Protein AF-A0A239R0V5-F1 (afdb_monomer_lite)

pLDDT: mean 92.44, std 6.97, range [56.91, 97.56]

Structure (mmCIF, N/CA/C/O backbone):
data_AF-A0A239R0V5-F1
#
_entry.id   AF-A0A239R0V5-F1
#
loop_
_atom_site.group_PDB
_atom_site.id
_atom_site.type_symbol
_atom_site.label_atom_id
_atom_site.label_alt_id
_atom_site.label_comp_id
_atom_site.label_asym_id
_atom_site.label_entity_id
_atom_site.label_seq_id
_atom_site.pdbx_PDB_ins_code
_atom_site.Cartn_x
_atom_site.Cartn_y
_atom_site.Cartn_z
_atom_site.occupancy
_atom_site.B_iso_or_equiv
_atom_site.auth_seq_id
_atom_site.auth_comp_id
_atom_site.auth_asym_id
_atom_site.auth_atom_id
_atom_site.pdbx_PDB_model_num
ATOM 1 N N . MET A 1 1 ? -22.089 -25.808 16.335 1.00 76.81 1 MET A N 1
ATOM 2 C CA . MET A 1 1 ? -22.320 -24.672 15.431 1.00 76.81 1 MET A CA 1
ATOM 3 C C . MET A 1 1 ? -21.430 -24.858 14.217 1.00 76.81 1 MET A C 1
ATOM 5 O O . MET A 1 1 ? -20.226 -25.007 14.396 1.00 76.81 1 MET A O 1
ATOM 9 N N . THR A 1 2 ? -22.008 -24.952 13.024 1.00 94.88 2 THR A N 1
ATOM 10 C CA . THR A 1 2 ? -21.262 -25.037 11.756 1.00 94.88 2 THR A CA 1
ATOM 11 C C . THR A 1 2 ? -20.674 -23.671 11.373 1.00 94.88 2 THR A C 1
ATOM 13 O O . THR A 1 2 ? -21.048 -22.648 11.952 1.00 94.88 2 THR A O 1
ATOM 16 N N . ILE A 1 3 ? -19.746 -23.627 10.407 1.00 90.69 3 ILE A N 1
ATOM 17 C CA . ILE A 1 3 ? -19.186 -22.353 9.907 1.00 90.69 3 ILE A CA 1
ATOM 18 C C . ILE A 1 3 ? -20.304 -21.469 9.339 1.00 90.69 3 ILE A C 1
ATOM 20 O O . ILE A 1 3 ? -20.353 -20.278 9.635 1.00 90.69 3 ILE A O 1
ATOM 24 N N . ASP A 1 4 ? -21.247 -22.053 8.602 1.00 93.31 4 ASP A N 1
ATOM 25 C CA . ASP A 1 4 ? -22.366 -21.314 8.013 1.00 93.31 4 ASP A CA 1
ATOM 26 C C . ASP A 1 4 ? -23.294 -20.715 9.076 1.00 93.31 4 ASP A C 1
ATOM 28 O O . ASP A 1 4 ? -23.760 -19.582 8.942 1.00 93.31 4 ASP A O 1
ATOM 32 N N . GLU A 1 5 ? -23.548 -21.455 10.159 1.00 94.00 5 GLU A N 1
ATOM 33 C CA . GLU A 1 5 ? -24.311 -20.955 11.306 1.00 94.00 5 GLU A CA 1
ATOM 34 C C . GLU A 1 5 ? -23.582 -19.805 12.008 1.00 94.00 5 GLU A C 1
ATOM 36 O O . GLU A 1 5 ? -24.208 -18.796 12.337 1.00 94.00 5 GLU A O 1
ATOM 41 N N . LEU A 1 6 ? -22.260 -19.918 12.180 1.00 92.31 6 LEU A N 1
ATOM 42 C CA . LEU A 1 6 ? -21.436 -18.864 12.770 1.00 92.31 6 LEU A CA 1
ATOM 43 C C . LEU A 1 6 ? -21.453 -17.590 11.916 1.00 92.31 6 LEU A C 1
ATOM 45 O O . LEU A 1 6 ? -21.640 -16.499 12.451 1.00 92.31 6 LEU A O 1
ATOM 49 N N . VAL A 1 7 ? -21.293 -17.710 10.595 1.00 92.44 7 VAL A N 1
ATOM 50 C CA . VAL A 1 7 ? -21.305 -16.560 9.677 1.00 92.44 7 VAL A CA 1
ATOM 51 C C . VAL A 1 7 ? -22.660 -15.856 9.703 1.00 92.44 7 VAL A C 1
ATOM 53 O O . VAL A 1 7 ? -22.708 -14.632 9.821 1.00 92.44 7 VAL A O 1
ATOM 56 N N . LYS A 1 8 ? -23.768 -16.609 9.662 1.00 93.44 8 LYS A N 1
ATOM 57 C CA . LYS A 1 8 ? -25.122 -16.037 9.771 1.00 93.44 8 LYS A CA 1
ATOM 58 C C . LYS A 1 8 ? -25.341 -15.338 11.110 1.00 93.44 8 LYS A C 1
ATOM 60 O O . LYS A 1 8 ? -25.925 -14.258 11.137 1.00 93.44 8 LYS A O 1
ATOM 65 N N . TYR A 1 9 ? -24.850 -15.923 12.202 1.00 94.25 9 TYR A N 1
ATOM 66 C CA . TYR A 1 9 ? -24.930 -15.321 13.530 1.00 94.25 9 TYR A CA 1
ATOM 67 C C . TYR A 1 9 ? -24.145 -14.004 13.620 1.00 94.25 9 TYR A C 1
ATOM 69 O O . TYR A 1 9 ? -24.677 -13.007 14.107 1.00 94.25 9 TYR A O 1
ATOM 77 N N . ILE A 1 10 ? -22.912 -13.972 13.098 1.00 92.88 10 ILE A N 1
ATOM 78 C CA . ILE A 1 10 ? -22.095 -12.752 13.037 1.00 92.88 10 ILE A CA 1
ATOM 79 C C . ILE A 1 10 ? -22.797 -11.688 12.196 1.00 92.88 10 ILE A C 1
ATOM 81 O O . ILE A 1 10 ? -22.956 -10.563 12.657 1.00 92.88 10 ILE A O 1
ATOM 85 N N . TYR A 1 11 ? -23.247 -12.036 10.989 1.00 91.56 11 TYR A N 1
ATOM 86 C CA . TYR A 1 11 ? -23.874 -11.083 10.073 1.00 91.56 11 TYR A CA 1
ATOM 87 C C . TYR A 1 11 ? -25.210 -10.536 10.601 1.00 91.56 11 TYR A C 1
ATOM 89 O O . TYR A 1 11 ? -25.532 -9.370 10.377 1.00 91.56 11 TYR A O 1
ATOM 97 N N . GLY A 1 12 ? -25.974 -11.360 11.327 1.00 92.06 12 GLY A N 1
ATOM 98 C CA . GLY A 1 12 ? -27.239 -10.965 11.947 1.00 92.06 12 GLY A CA 1
ATOM 99 C C . GLY A 1 12 ? -27.086 -10.029 13.150 1.00 92.06 12 GLY A C 1
ATOM 100 O O . GLY A 1 12 ? -28.043 -9.348 13.511 1.00 92.06 12 GLY A O 1
ATOM 101 N N . ASN A 1 13 ? -25.902 -9.960 13.765 1.00 95.19 13 ASN A N 1
ATOM 102 C CA . ASN A 1 13 ? -25.624 -9.067 14.886 1.00 95.19 13 ASN A CA 1
ATOM 103 C C . ASN A 1 13 ? -24.715 -7.913 14.443 1.00 95.19 13 ASN A C 1
ATOM 105 O O . ASN A 1 13 ? -23.507 -8.073 14.292 1.00 95.19 13 ASN A O 1
ATOM 109 N N . THR A 1 14 ? -25.297 -6.721 14.304 1.00 94.75 14 THR A N 1
ATOM 110 C CA . THR A 1 14 ? -24.621 -5.504 13.825 1.00 94.75 14 THR A CA 1
ATOM 111 C C . THR A 1 14 ? -23.318 -5.192 14.568 1.00 94.75 14 THR A C 1
ATOM 113 O O . THR A 1 14 ? -22.305 -4.885 13.939 1.00 94.75 14 THR A O 1
ATOM 116 N N . PHE A 1 15 ? -23.315 -5.299 15.900 1.00 95.75 15 PHE A N 1
ATOM 117 C CA . PHE A 1 15 ? -22.129 -5.015 16.711 1.00 95.75 15 PHE A CA 1
ATOM 118 C C . PHE A 1 15 ? -21.049 -6.078 16.523 1.00 95.75 15 PHE A C 1
ATOM 120 O O . PHE A 1 15 ? -19.874 -5.745 16.372 1.00 95.75 15 PHE A O 1
ATOM 127 N N . LEU A 1 16 ? -21.446 -7.353 16.510 1.00 95.38 16 LEU A N 1
ATOM 128 C CA . LEU A 1 16 ? -20.516 -8.462 16.324 1.00 95.38 16 LEU A CA 1
ATOM 129 C C . LEU A 1 16 ? -19.887 -8.430 14.928 1.00 95.38 16 LEU A C 1
ATOM 131 O O . LEU A 1 16 ? -18.676 -8.592 14.807 1.00 95.38 16 LEU A O 1
ATOM 135 N N . PHE A 1 17 ? -20.681 -8.152 13.893 1.00 95.88 17 PHE A N 1
ATOM 136 C CA . PHE A 1 17 ? -20.189 -7.950 12.535 1.00 95.88 17 PHE A CA 1
ATOM 137 C C . PHE A 1 17 ? -19.129 -6.844 12.482 1.00 95.88 17 PHE A C 1
ATOM 139 O O . PHE A 1 17 ? -18.016 -7.083 12.015 1.00 95.88 17 PHE A O 1
ATOM 146 N N . ALA A 1 18 ? -19.438 -5.657 13.016 1.00 96.38 18 ALA A N 1
ATOM 147 C CA . ALA A 1 18 ? -18.504 -4.534 13.024 1.00 96.38 18 ALA A CA 1
ATOM 148 C C . ALA A 1 18 ? -17.208 -4.863 13.787 1.00 96.38 18 ALA A C 1
ATOM 150 O O . ALA A 1 18 ? -16.125 -4.510 13.325 1.00 96.38 18 ALA A O 1
ATOM 151 N N . ALA A 1 19 ? -17.300 -5.576 14.915 1.00 96.62 19 ALA A N 1
ATOM 152 C CA . ALA A 1 19 ? -16.138 -6.005 15.695 1.00 96.62 19 ALA A CA 1
ATOM 153 C C . ALA A 1 19 ? -15.254 -6.998 14.929 1.00 96.62 19 ALA A C 1
ATOM 155 O O . ALA A 1 19 ? -14.034 -6.841 14.901 1.00 96.62 19 ALA A O 1
ATOM 156 N N . VAL A 1 20 ? -15.859 -7.993 14.274 1.00 96.00 20 VAL A N 1
ATOM 157 C CA . VAL A 1 20 ? -15.131 -8.988 13.474 1.00 96.00 20 VAL A CA 1
ATOM 158 C C . VAL A 1 20 ? -14.440 -8.325 12.283 1.00 96.00 20 VAL A C 1
ATOM 160 O O . VAL A 1 20 ? -13.259 -8.579 12.052 1.00 96.00 20 VAL A O 1
ATOM 163 N N . VAL A 1 21 ? -15.130 -7.438 11.559 1.00 95.56 21 VAL A N 1
ATOM 164 C CA . VAL A 1 21 ? -14.530 -6.709 10.430 1.00 95.56 21 VAL A CA 1
ATOM 165 C C . VAL A 1 21 ? -13.385 -5.816 10.906 1.00 95.56 21 VAL A C 1
ATOM 167 O O . VAL A 1 21 ? -12.301 -5.873 10.332 1.00 95.56 21 VAL A O 1
ATOM 170 N N . ALA A 1 22 ? -13.587 -5.046 11.977 1.00 96.38 22 ALA A N 1
ATOM 171 C CA . ALA A 1 22 ? -12.550 -4.193 12.551 1.00 96.38 22 ALA A CA 1
ATOM 172 C C . ALA A 1 22 ? -11.304 -4.976 12.966 1.00 96.38 22 ALA A C 1
ATOM 174 O O . ALA A 1 22 ? -10.191 -4.522 12.715 1.00 96.38 22 ALA A O 1
ATOM 175 N N . LEU A 1 23 ? -11.488 -6.158 13.558 1.00 96.00 23 LEU A N 1
ATOM 176 C CA . LEU A 1 23 ? -10.388 -7.016 13.975 1.00 96.00 23 LEU A CA 1
ATOM 177 C C . LEU A 1 23 ? -9.637 -7.608 12.777 1.00 96.00 23 LEU A C 1
ATOM 179 O O . LEU A 1 23 ? -8.412 -7.620 12.778 1.00 96.00 23 LEU A O 1
ATOM 183 N N . LEU A 1 24 ? -10.349 -8.122 11.773 1.00 96.00 24 LEU A N 1
ATOM 184 C CA . LEU A 1 24 ? -9.736 -8.905 10.698 1.00 96.00 24 LEU A CA 1
ATOM 185 C C . LEU A 1 24 ? -9.188 -8.048 9.556 1.00 96.00 24 LEU A C 1
ATOM 187 O O . LEU A 1 24 ? -8.137 -8.378 9.007 1.00 96.00 24 LEU A O 1
ATOM 191 N N . LEU A 1 25 ? -9.868 -6.955 9.196 1.00 94.62 25 LEU A N 1
ATOM 192 C CA . LEU A 1 25 ? -9.554 -6.168 8.000 1.00 94.62 25 LEU A CA 1
ATOM 193 C C . LEU A 1 25 ? -8.086 -5.696 7.939 1.00 94.62 25 LEU A C 1
ATOM 195 O O . LEU A 1 25 ? -7.479 -5.854 6.878 1.00 94.62 25 LEU A O 1
ATOM 199 N N . PRO A 1 26 ? -7.458 -5.196 9.025 1.00 94.56 26 PRO A N 1
ATOM 200 C CA . PRO A 1 26 ? -6.050 -4.799 8.975 1.00 94.56 26 PRO A CA 1
ATOM 201 C C . PRO A 1 26 ? -5.099 -5.961 8.648 1.00 94.56 26 PRO A C 1
ATOM 203 O O . PRO A 1 26 ? -4.134 -5.803 7.903 1.00 94.56 26 PRO A O 1
ATOM 206 N N . PHE A 1 27 ? -5.386 -7.163 9.155 1.00 94.69 27 PHE A N 1
ATOM 207 C CA . PHE A 1 27 ? -4.560 -8.343 8.887 1.00 94.69 27 PHE A CA 1
ATOM 208 C C . PHE A 1 27 ? -4.794 -8.918 7.493 1.00 94.69 27 PHE A C 1
ATOM 210 O O . PHE A 1 27 ? -3.875 -9.496 6.918 1.00 94.69 27 PHE A O 1
ATOM 217 N N . VAL A 1 28 ? -5.984 -8.715 6.918 1.00 94.50 28 VAL A N 1
ATOM 218 C CA . VAL A 1 28 ? -6.246 -9.059 5.515 1.00 94.50 28 VAL A CA 1
ATOM 219 C C . VAL A 1 28 ? -5.310 -8.282 4.587 1.00 94.50 28 VAL A C 1
ATOM 221 O O . VAL A 1 28 ? -4.791 -8.873 3.648 1.00 94.50 28 VAL A O 1
ATOM 224 N N . VAL A 1 29 ? -5.010 -7.006 4.866 1.00 93.62 29 VAL A N 1
ATOM 225 C CA . VAL A 1 29 ? -4.055 -6.217 4.058 1.00 93.62 29 VAL A CA 1
ATOM 226 C C . VAL A 1 29 ? -2.659 -6.849 4.069 1.00 93.62 29 VAL A C 1
ATOM 228 O O . VAL A 1 29 ? -2.044 -7.004 3.013 1.00 93.62 29 VAL A O 1
ATOM 231 N N . ILE A 1 30 ? -2.180 -7.275 5.243 1.00 94.12 30 ILE A N 1
ATOM 232 C CA . ILE A 1 30 ? -0.890 -7.970 5.382 1.00 94.12 30 ILE A CA 1
ATOM 233 C C . ILE A 1 30 ? -0.922 -9.310 4.638 1.00 94.12 30 ILE A C 1
ATOM 235 O O . ILE A 1 30 ? -0.004 -9.614 3.881 1.00 94.12 30 ILE A O 1
ATOM 239 N N . LEU A 1 31 ? -1.989 -10.097 4.815 1.00 94.81 31 LEU A N 1
ATOM 240 C CA . LEU A 1 31 ? -2.145 -11.398 4.165 1.00 94.81 31 LEU A CA 1
ATOM 241 C C . LEU A 1 31 ? -2.145 -11.274 2.637 1.00 94.81 31 LEU A C 1
ATOM 243 O O . LEU A 1 31 ? -1.456 -12.034 1.963 1.00 94.81 31 LEU A O 1
ATOM 247 N N . VAL A 1 32 ? -2.877 -10.301 2.093 1.00 94.25 32 VAL A N 1
ATOM 248 C CA . VAL A 1 32 ? -2.906 -10.017 0.653 1.00 94.25 32 VAL A CA 1
ATOM 249 C C . VAL A 1 32 ? -1.510 -9.636 0.157 1.00 94.25 32 VAL A C 1
ATOM 251 O O . VAL A 1 32 ? -1.061 -10.187 -0.846 1.00 94.25 32 VAL A O 1
ATOM 254 N N . GLY A 1 33 ? -0.785 -8.782 0.888 1.00 93.31 33 GLY A N 1
ATOM 255 C CA . GLY A 1 33 ? 0.605 -8.438 0.567 1.00 93.31 33 GLY A CA 1
ATOM 256 C C . GLY A 1 33 ? 1.539 -9.648 0.548 1.00 93.31 33 GLY A C 1
ATOM 257 O O . GLY A 1 33 ? 2.330 -9.796 -0.380 1.00 93.31 33 GLY A O 1
ATOM 258 N N . LEU A 1 34 ? 1.404 -10.562 1.514 1.00 93.81 34 LEU A N 1
ATOM 259 C CA . LEU A 1 34 ? 2.174 -11.810 1.539 1.00 93.81 34 LEU A CA 1
ATOM 260 C C . LEU A 1 34 ? 1.856 -12.704 0.337 1.00 93.81 34 LEU A C 1
ATOM 262 O O . LEU A 1 34 ? 2.775 -13.223 -0.292 1.00 93.81 34 LEU A O 1
ATOM 266 N N . ILE A 1 35 ? 0.575 -12.865 -0.009 1.00 95.31 35 ILE A N 1
ATOM 267 C CA . ILE A 1 35 ? 0.154 -13.657 -1.174 1.00 95.31 35 ILE A CA 1
ATOM 268 C C . ILE A 1 35 ? 0.759 -13.081 -2.460 1.00 95.31 35 ILE A C 1
ATOM 270 O O . ILE A 1 35 ? 1.294 -13.840 -3.266 1.00 95.31 35 ILE A O 1
ATOM 274 N N . ILE A 1 36 ? 0.715 -11.757 -2.639 1.00 94.12 36 ILE A N 1
ATOM 275 C CA . ILE A 1 36 ? 1.318 -11.083 -3.799 1.00 94.12 36 ILE A CA 1
ATOM 276 C C . ILE A 1 36 ? 2.829 -11.318 -3.839 1.00 94.12 36 ILE A C 1
ATOM 278 O O . ILE A 1 36 ? 3.350 -11.659 -4.898 1.00 94.12 36 ILE A O 1
ATOM 282 N N . ASN A 1 37 ? 3.522 -11.210 -2.701 1.00 92.75 37 ASN A N 1
ATOM 283 C CA . ASN A 1 37 ? 4.964 -11.444 -2.639 1.00 92.75 37 ASN A CA 1
ATOM 284 C C . ASN A 1 37 ? 5.321 -12.883 -3.058 1.00 92.75 37 ASN A C 1
ATOM 286 O O . ASN A 1 37 ? 6.157 -13.101 -3.934 1.00 92.75 37 ASN A O 1
ATOM 290 N N . TYR A 1 38 ? 4.622 -13.882 -2.507 1.00 93.75 38 TYR A N 1
ATOM 291 C CA . TYR A 1 38 ? 4.828 -15.282 -2.889 1.00 93.75 38 TYR A CA 1
ATOM 292 C C . TYR A 1 38 ? 4.485 -15.557 -4.352 1.00 93.75 38 TYR A C 1
ATOM 294 O O . TYR A 1 38 ? 5.173 -16.344 -4.999 1.00 93.75 38 TYR A O 1
ATOM 302 N N . LEU A 1 39 ? 3.456 -14.901 -4.892 1.00 94.12 39 LEU A N 1
ATOM 303 C CA . LEU A 1 39 ? 3.131 -14.991 -6.310 1.00 94.12 39 LEU A CA 1
ATOM 304 C C . LEU A 1 39 ? 4.252 -14.391 -7.173 1.00 94.12 39 LEU A C 1
ATOM 306 O O . LEU A 1 39 ? 4.646 -15.003 -8.164 1.00 94.12 39 LEU A O 1
ATOM 310 N N . GLY A 1 40 ? 4.820 -13.252 -6.767 1.00 91.31 40 GLY A N 1
ATOM 311 C CA . GLY A 1 40 ? 5.999 -12.657 -7.398 1.00 91.31 40 GLY A CA 1
ATOM 312 C C . GLY A 1 40 ? 7.195 -13.612 -7.408 1.00 91.31 40 GLY A C 1
ATOM 313 O O . GLY A 1 40 ? 7.780 -13.850 -8.467 1.00 91.31 40 GLY A O 1
ATOM 314 N N . TYR A 1 41 ? 7.505 -14.241 -6.269 1.00 90.38 41 TYR A N 1
ATOM 315 C CA . TYR A 1 41 ? 8.564 -15.253 -6.187 1.00 90.38 41 TYR A CA 1
ATOM 316 C C . TYR A 1 41 ? 8.281 -16.483 -7.046 1.00 90.38 41 TYR A C 1
ATOM 318 O O . TYR A 1 41 ? 9.193 -16.986 -7.696 1.00 90.38 41 TYR A O 1
ATOM 326 N N . ALA A 1 42 ? 7.034 -16.955 -7.100 1.00 92.88 42 ALA A N 1
ATOM 327 C CA . ALA A 1 42 ? 6.658 -18.075 -7.954 1.00 92.88 42 ALA A CA 1
ATOM 328 C C . ALA A 1 42 ? 6.863 -17.740 -9.441 1.00 92.88 42 ALA A C 1
ATOM 330 O O . ALA A 1 42 ? 7.410 -18.555 -10.181 1.00 92.88 42 ALA A O 1
ATOM 331 N N . ILE A 1 43 ? 6.494 -16.530 -9.876 1.00 91.56 43 ILE A N 1
ATOM 332 C CA . ILE A 1 43 ? 6.714 -16.077 -11.257 1.00 91.56 43 ILE A CA 1
ATOM 333 C C . ILE A 1 43 ? 8.214 -15.961 -11.557 1.00 91.56 43 ILE A C 1
ATOM 335 O O . ILE A 1 43 ? 8.665 -16.445 -12.595 1.00 91.56 43 ILE A O 1
ATOM 339 N N . ALA A 1 44 ? 8.996 -15.372 -10.647 1.00 89.81 44 ALA A N 1
ATOM 340 C CA . ALA A 1 44 ? 10.445 -15.261 -10.798 1.00 89.81 44 ALA A CA 1
ATOM 341 C C . ALA A 1 44 ? 11.116 -16.644 -10.867 1.00 89.81 44 ALA A C 1
ATOM 343 O O . ALA A 1 44 ? 11.964 -16.879 -11.726 1.00 89.81 44 ALA A O 1
ATOM 344 N N . PHE A 1 45 ? 10.680 -17.585 -10.025 1.00 91.25 45 PHE A N 1
ATOM 345 C CA . PHE A 1 45 ? 11.146 -18.968 -10.046 1.00 91.25 45 PHE A CA 1
ATOM 346 C C . PHE A 1 45 ? 10.830 -19.651 -11.381 1.00 91.25 45 PHE A C 1
ATOM 348 O O . PHE A 1 45 ? 11.724 -20.230 -11.994 1.00 91.25 45 PHE A O 1
ATOM 355 N N . LEU A 1 46 ? 9.595 -19.534 -11.880 1.00 92.50 46 LEU A N 1
ATOM 356 C CA . LEU A 1 46 ? 9.207 -20.100 -13.176 1.00 92.50 46 LEU A CA 1
ATOM 357 C C . LEU A 1 46 ? 10.012 -19.495 -14.332 1.00 92.50 46 LEU A C 1
ATOM 359 O O . LEU A 1 46 ? 10.441 -20.228 -15.219 1.00 92.50 46 LEU A O 1
ATOM 363 N N . ALA A 1 47 ? 10.268 -18.184 -14.313 1.00 89.69 47 ALA A N 1
ATOM 364 C CA . ALA A 1 47 ? 11.136 -17.535 -15.296 1.00 89.69 47 ALA A CA 1
ATOM 365 C C . ALA A 1 47 ? 12.582 -18.053 -15.211 1.00 89.69 47 ALA A C 1
ATOM 367 O O . ALA A 1 47 ? 13.226 -18.265 -16.240 1.00 89.69 47 ALA A O 1
ATOM 368 N N . SER A 1 48 ? 13.064 -18.326 -13.995 1.00 90.38 48 SER A N 1
ATOM 369 C CA . SER A 1 48 ? 14.414 -18.839 -13.755 1.00 90.38 48 SER A CA 1
ATOM 370 C C . SER A 1 48 ? 14.642 -20.277 -14.247 1.00 90.38 48 SER A C 1
ATOM 372 O O . SER A 1 48 ? 15.779 -20.725 -14.355 1.00 90.38 48 SER A O 1
ATOM 374 N N . LEU A 1 49 ? 13.571 -21.003 -14.599 1.00 92.38 49 LEU A N 1
ATOM 375 C CA . LEU A 1 49 ? 13.677 -22.304 -15.270 1.00 92.38 49 LEU A CA 1
ATOM 376 C C . LEU A 1 49 ? 14.165 -22.180 -16.722 1.00 92.38 49 LEU A C 1
ATOM 378 O O . LEU A 1 49 ? 14.647 -23.158 -17.289 1.00 92.38 49 LEU A O 1
ATOM 382 N N . PHE A 1 50 ? 14.026 -20.996 -17.328 1.00 91.94 50 PHE A N 1
ATOM 383 C CA . PHE A 1 50 ? 14.372 -20.739 -18.730 1.00 91.94 50 PHE A CA 1
ATOM 384 C C . PHE A 1 50 ? 15.499 -19.715 -18.897 1.00 91.94 50 PHE A C 1
ATOM 386 O O . PHE A 1 50 ? 16.179 -19.709 -19.921 1.00 91.94 50 PHE A O 1
ATOM 393 N N . ILE A 1 51 ? 15.676 -18.832 -17.916 1.00 91.69 51 ILE A N 1
ATOM 394 C CA . ILE A 1 51 ? 16.651 -17.740 -17.911 1.00 91.69 51 ILE A CA 1
ATOM 395 C C . ILE A 1 51 ? 17.495 -17.879 -16.646 1.00 91.69 51 ILE A C 1
ATOM 397 O O . ILE A 1 51 ? 16.981 -18.269 -15.606 1.00 91.69 51 ILE A O 1
ATOM 401 N N . ASP A 1 52 ? 18.780 -17.535 -16.710 1.00 90.94 52 ASP A N 1
ATOM 402 C CA . ASP A 1 52 ? 19.636 -17.545 -15.525 1.00 90.94 52 ASP A CA 1
ATOM 403 C C . ASP A 1 52 ? 19.006 -16.744 -14.353 1.00 90.94 52 ASP A C 1
ATOM 405 O O . ASP A 1 52 ? 18.559 -15.606 -14.561 1.00 90.94 52 ASP A O 1
ATOM 409 N N . PRO A 1 53 ? 18.961 -17.296 -13.121 1.00 87.94 53 PRO A N 1
ATOM 410 C CA . PRO A 1 53 ? 18.330 -16.642 -11.974 1.00 87.94 53 PRO A CA 1
ATOM 411 C C . PRO A 1 53 ? 18.867 -15.235 -11.679 1.00 87.94 53 PRO A C 1
ATOM 413 O O . PRO A 1 53 ? 18.099 -14.352 -11.291 1.00 87.94 53 PRO A O 1
ATOM 416 N N . MET A 1 54 ? 20.166 -14.990 -11.888 1.00 87.50 54 MET A N 1
ATOM 417 C CA . MET A 1 54 ? 20.771 -13.675 -11.669 1.00 87.50 54 MET A CA 1
ATOM 418 C C . MET A 1 54 ? 20.243 -12.656 -12.682 1.00 87.50 54 MET A C 1
ATOM 420 O O . MET A 1 54 ? 19.982 -11.506 -12.325 1.00 87.50 54 MET A O 1
ATOM 424 N N . ILE A 1 55 ? 20.028 -13.074 -13.932 1.00 87.56 55 ILE A N 1
ATOM 425 C CA . ILE A 1 55 ? 19.430 -12.228 -14.971 1.00 87.56 55 ILE A CA 1
ATOM 426 C C . ILE A 1 55 ? 17.976 -11.902 -14.623 1.00 87.56 55 ILE A C 1
ATOM 428 O O . ILE A 1 55 ? 17.594 -10.737 -14.710 1.00 87.56 55 ILE A O 1
ATOM 432 N N . VAL A 1 56 ? 17.182 -12.882 -14.178 1.00 86.31 56 VAL A N 1
ATOM 433 C CA . VAL A 1 56 ? 15.783 -12.654 -13.764 1.00 86.31 56 VAL A CA 1
ATOM 434 C C . VAL A 1 56 ? 15.708 -11.638 -12.622 1.00 86.31 56 VAL A C 1
ATOM 436 O O . VAL A 1 56 ? 14.945 -10.675 -12.704 1.00 86.31 56 VAL A O 1
ATOM 439 N N . MET A 1 57 ? 16.545 -11.793 -11.593 1.00 83.31 57 MET A N 1
ATOM 440 C CA . MET A 1 57 ? 16.588 -10.849 -10.472 1.00 83.31 57 MET A CA 1
ATOM 441 C C . MET A 1 57 ? 17.058 -9.456 -10.903 1.00 83.31 57 MET A C 1
ATOM 443 O O . MET A 1 57 ? 16.483 -8.452 -10.485 1.00 83.31 57 MET A O 1
ATOM 447 N N . ASN A 1 58 ? 18.045 -9.369 -11.797 1.00 84.25 58 ASN A N 1
ATOM 448 C CA . ASN A 1 58 ? 18.472 -8.091 -12.363 1.00 84.25 58 ASN A CA 1
ATOM 449 C C . ASN A 1 58 ? 17.368 -7.437 -13.205 1.00 84.25 58 ASN A C 1
ATOM 451 O O . ASN A 1 58 ? 17.194 -6.224 -13.135 1.00 84.25 58 ASN A O 1
ATOM 455 N N . MET A 1 59 ? 16.584 -8.206 -13.965 1.00 83.69 59 MET A N 1
ATOM 456 C CA . MET A 1 59 ? 15.424 -7.669 -14.677 1.00 83.69 59 MET A CA 1
ATOM 457 C C . MET A 1 59 ? 14.389 -7.117 -13.694 1.00 83.69 59 MET A C 1
ATOM 459 O O . MET A 1 59 ? 13.929 -5.993 -13.867 1.00 83.69 59 MET A O 1
ATOM 463 N N . ILE A 1 60 ? 14.065 -7.842 -12.624 1.00 83.56 60 ILE A N 1
ATOM 464 C CA . ILE A 1 60 ? 13.095 -7.354 -11.635 1.00 83.56 60 ILE A CA 1
ATOM 465 C C . ILE A 1 60 ? 13.576 -6.058 -10.963 1.00 83.56 60 ILE A C 1
ATOM 467 O O . ILE A 1 60 ? 12.798 -5.118 -10.806 1.00 83.56 60 ILE A O 1
ATOM 471 N N . ASN A 1 61 ? 14.864 -5.964 -10.643 1.00 79.44 61 ASN A N 1
ATOM 472 C CA . ASN A 1 61 ? 15.414 -4.804 -9.941 1.00 79.44 61 ASN A CA 1
ATOM 473 C C . ASN A 1 61 ? 15.662 -3.593 -10.853 1.00 79.44 61 ASN A C 1
ATOM 475 O O . ASN A 1 61 ? 15.442 -2.458 -10.438 1.00 79.44 61 ASN A O 1
ATOM 479 N N . TYR A 1 62 ? 16.118 -3.811 -12.089 1.00 82.38 62 TYR A N 1
ATOM 480 C CA . TYR A 1 62 ? 16.528 -2.728 -12.989 1.00 82.38 62 TYR A CA 1
ATOM 481 C C . TYR A 1 62 ? 15.549 -2.473 -14.125 1.00 82.38 62 TYR A C 1
ATOM 483 O O . TYR A 1 62 ? 15.333 -1.320 -14.477 1.00 82.38 62 TYR A O 1
ATOM 491 N N . LEU A 1 63 ? 14.947 -3.509 -14.712 1.00 86.50 63 LEU A N 1
ATOM 492 C CA . LEU A 1 63 ? 13.959 -3.313 -15.773 1.00 86.50 63 LEU A CA 1
ATOM 493 C C . LEU A 1 63 ? 12.621 -2.862 -15.189 1.00 86.50 63 LEU A C 1
ATOM 495 O O . LEU A 1 63 ? 11.969 -2.022 -15.796 1.00 86.50 63 LEU A O 1
ATOM 499 N N . PHE A 1 64 ? 12.224 -3.345 -14.010 1.00 89.31 64 PHE A N 1
ATOM 500 C CA . PHE A 1 64 ? 10.996 -2.912 -13.327 1.00 89.31 64 PHE A CA 1
ATOM 501 C C . PHE A 1 64 ? 11.225 -1.798 -12.288 1.00 89.31 64 PHE A C 1
ATOM 503 O O . PHE A 1 64 ? 10.444 -1.629 -11.355 1.00 89.31 64 PHE A O 1
ATOM 510 N N . PHE A 1 65 ? 12.256 -0.966 -12.479 1.00 88.12 65 PHE A N 1
ATOM 511 C CA . PHE A 1 65 ? 12.522 0.183 -11.605 1.00 88.12 65 PHE A CA 1
ATOM 512 C C . PHE A 1 65 ? 11.353 1.185 -11.469 1.00 88.12 65 PHE A C 1
ATOM 514 O O . PHE A 1 65 ? 11.223 1.770 -10.392 1.00 88.12 65 PHE A O 1
ATOM 521 N N . PRO A 1 66 ? 10.464 1.411 -12.472 1.00 92.31 66 PRO A N 1
ATOM 522 C CA . PRO A 1 66 ? 9.364 2.355 -12.283 1.00 92.31 66 PRO A CA 1
ATOM 523 C C . PRO A 1 66 ? 8.395 1.917 -11.183 1.00 92.31 66 PRO A C 1
ATOM 525 O O . PRO A 1 66 ? 7.784 2.766 -10.545 1.00 92.31 66 PRO A O 1
ATOM 528 N N . GLY A 1 67 ? 8.273 0.610 -10.932 1.00 92.75 67 GLY A N 1
ATOM 529 C CA . GLY A 1 67 ? 7.469 0.068 -9.844 1.00 92.75 67 GLY A CA 1
ATOM 530 C C . GLY A 1 67 ? 8.012 0.488 -8.484 1.00 92.75 67 GLY A C 1
ATOM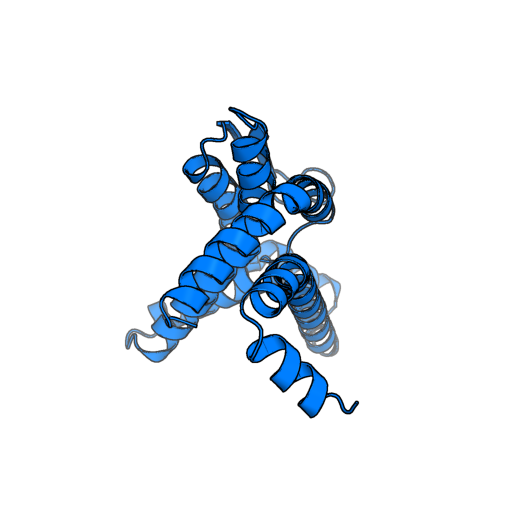 531 O O . GLY A 1 67 ? 7.239 0.932 -7.644 1.00 92.75 67 GLY A O 1
ATOM 532 N N . VAL A 1 68 ? 9.337 0.461 -8.305 1.00 90.75 68 VAL A N 1
ATOM 533 C CA . VAL A 1 68 ? 10.005 0.981 -7.098 1.00 90.75 68 VAL A CA 1
ATOM 534 C C . VAL A 1 68 ? 9.718 2.471 -6.925 1.00 90.75 68 VAL A C 1
ATOM 536 O O . VAL A 1 68 ? 9.333 2.910 -5.848 1.00 90.75 68 VAL A O 1
ATOM 539 N N . MET A 1 69 ? 9.826 3.268 -7.992 1.00 92.25 69 MET A N 1
ATOM 540 C CA . MET A 1 69 ? 9.518 4.700 -7.896 1.00 92.25 69 MET A CA 1
ATOM 541 C C . MET A 1 69 ? 8.067 4.942 -7.472 1.00 92.25 69 MET A C 1
ATOM 543 O O . MET A 1 69 ? 7.803 5.792 -6.629 1.00 92.25 69 MET A O 1
ATOM 547 N N . LEU A 1 70 ? 7.121 4.204 -8.057 1.00 95.00 70 LEU A N 1
ATOM 548 C CA . LEU A 1 70 ? 5.704 4.311 -7.718 1.00 95.00 70 LEU A CA 1
ATOM 549 C C . LEU A 1 70 ? 5.415 3.806 -6.298 1.00 95.00 70 LEU A C 1
ATOM 551 O O . LEU A 1 70 ? 4.560 4.381 -5.625 1.00 95.00 70 LEU A O 1
ATOM 555 N N . HIS A 1 71 ? 6.137 2.792 -5.822 1.00 94.94 71 HIS A N 1
ATOM 556 C CA . HIS A 1 71 ? 6.099 2.327 -4.436 1.00 94.94 71 HIS A CA 1
ATOM 557 C C . HIS A 1 71 ? 6.496 3.446 -3.469 1.00 94.94 71 HIS A C 1
ATOM 559 O O . HIS A 1 71 ? 5.693 3.843 -2.625 1.00 94.94 71 HIS A O 1
ATOM 565 N N . GLU A 1 72 ? 7.677 4.034 -3.655 1.00 94.31 72 GLU A N 1
ATOM 566 C CA . GLU A 1 72 ? 8.163 5.123 -2.802 1.00 94.31 72 GLU A CA 1
ATOM 567 C C . GLU A 1 72 ? 7.245 6.351 -2.876 1.00 94.31 72 GLU A C 1
ATOM 569 O O . GLU A 1 72 ? 6.841 6.924 -1.862 1.00 94.31 72 GLU A O 1
ATOM 574 N N . LEU A 1 73 ? 6.806 6.723 -4.081 1.00 95.12 73 LEU A N 1
ATOM 575 C CA . LEU A 1 73 ? 5.849 7.815 -4.254 1.00 95.12 73 LEU A CA 1
ATOM 576 C C . LEU A 1 73 ? 4.503 7.532 -3.579 1.00 95.12 73 LEU A C 1
ATOM 578 O O . LEU A 1 73 ? 3.853 8.477 -3.138 1.00 95.12 73 LEU A O 1
ATOM 582 N N . SER A 1 74 ? 4.091 6.268 -3.447 1.00 96.75 74 SER A N 1
ATOM 583 C CA . SER A 1 74 ? 2.875 5.904 -2.712 1.00 96.75 74 SER A CA 1
ATOM 584 C C . SER A 1 74 ? 3.009 6.246 -1.229 1.00 96.75 74 SER A C 1
ATOM 586 O O . SER A 1 74 ? 2.103 6.870 -0.669 1.00 96.75 74 SER A O 1
ATOM 588 N N . HIS A 1 75 ? 4.150 5.918 -0.607 1.00 96.31 75 HIS A N 1
ATOM 589 C CA . HIS A 1 75 ? 4.444 6.314 0.774 1.00 96.31 75 HIS A CA 1
ATOM 590 C C . HIS A 1 75 ? 4.382 7.831 0.942 1.00 96.31 75 HIS A C 1
ATOM 592 O O . HIS A 1 75 ? 3.650 8.324 1.803 1.00 96.31 75 HIS A O 1
ATOM 598 N N . ALA A 1 76 ? 5.083 8.578 0.082 1.00 95.50 76 ALA A N 1
ATOM 599 C CA . ALA A 1 76 ? 5.081 10.039 0.126 1.00 95.50 76 ALA A CA 1
ATOM 600 C C . ALA A 1 76 ? 3.668 10.621 -0.061 1.00 95.50 76 ALA A C 1
ATOM 602 O O . ALA A 1 76 ? 3.274 11.542 0.655 1.00 95.50 76 ALA A O 1
ATOM 603 N N . PHE A 1 77 ? 2.887 10.061 -0.987 1.00 96.62 77 PHE A N 1
ATOM 604 C CA . PHE A 1 77 ? 1.531 10.504 -1.294 1.00 96.62 77 PHE A CA 1
ATOM 605 C C . PHE A 1 77 ? 0.578 10.330 -0.108 1.00 96.62 77 PHE A C 1
ATOM 607 O O . PHE A 1 77 ? -0.083 11.292 0.292 1.00 96.62 77 PHE A O 1
ATOM 614 N N . LEU A 1 78 ? 0.517 9.138 0.499 1.00 96.69 78 LEU A N 1
ATOM 615 C CA . LEU A 1 78 ? -0.368 8.926 1.648 1.00 96.69 78 LEU A CA 1
ATOM 616 C C . LEU A 1 78 ? 0.161 9.569 2.932 1.00 96.69 78 LEU A C 1
ATOM 618 O O . LEU A 1 78 ? -0.650 10.034 3.735 1.00 96.69 78 LEU A O 1
ATOM 622 N N . ALA A 1 79 ? 1.478 9.690 3.114 1.00 95.62 79 ALA A N 1
ATOM 623 C CA . ALA A 1 79 ? 2.043 10.504 4.191 1.00 95.62 79 ALA A CA 1
ATOM 624 C C . ALA A 1 79 ? 1.587 11.969 4.068 1.00 95.62 79 ALA A C 1
ATOM 626 O O . ALA A 1 79 ? 1.101 12.551 5.038 1.00 95.62 79 ALA A O 1
ATOM 627 N N . PHE A 1 80 ? 1.648 12.539 2.860 1.00 95.06 80 PHE A N 1
ATOM 628 C CA . PHE A 1 80 ? 1.192 13.902 2.597 1.00 95.06 80 PHE A CA 1
ATOM 629 C C . PHE A 1 80 ? -0.313 14.074 2.851 1.00 95.06 80 PHE A C 1
ATOM 631 O O . PHE A 1 80 ? -0.709 14.979 3.586 1.00 95.06 80 PHE A O 1
ATOM 638 N N . ILE A 1 81 ? -1.156 13.182 2.313 1.00 96.00 81 ILE A N 1
ATOM 639 C CA . ILE A 1 81 ? -2.621 13.243 2.492 1.00 96.00 81 ILE A CA 1
ATOM 640 C C . ILE A 1 81 ? -3.024 13.131 3.963 1.00 96.00 81 ILE A C 1
ATOM 642 O O . ILE A 1 81 ? -3.938 13.819 4.412 1.00 96.00 81 ILE A O 1
ATOM 646 N N . THR A 1 82 ? -2.344 12.281 4.731 1.00 94.25 82 THR A N 1
ATOM 647 C CA . THR A 1 82 ? -2.628 12.105 6.163 1.00 94.25 82 THR A CA 1
ATOM 648 C C . THR A 1 82 ? -2.033 13.207 7.047 1.00 94.25 82 THR A C 1
ATOM 650 O O . THR A 1 82 ? -2.216 13.193 8.269 1.00 94.25 82 THR A O 1
ATOM 653 N N . GLY A 1 83 ? -1.343 14.186 6.454 1.00 93.81 83 GLY A N 1
ATOM 654 C CA . GLY A 1 83 ? -0.778 15.345 7.143 1.00 93.81 83 GLY A CA 1
ATOM 655 C C . GLY A 1 83 ? 0.577 15.101 7.816 1.00 93.81 83 GLY A C 1
ATOM 656 O O . GLY A 1 83 ? 1.061 15.984 8.540 1.00 93.81 83 GLY A O 1
ATOM 657 N N . ALA A 1 84 ? 1.213 13.951 7.578 1.00 95.31 84 ALA A N 1
ATOM 658 C CA . ALA A 1 84 ? 2.596 13.731 7.984 1.00 95.31 84 ALA A CA 1
ATOM 659 C C . ALA A 1 84 ? 3.539 14.671 7.210 1.00 95.31 84 ALA A C 1
ATOM 661 O O . ALA A 1 84 ? 3.211 15.201 6.147 1.00 95.31 84 ALA A O 1
ATOM 662 N N . GLU A 1 85 ? 4.708 14.932 7.780 1.00 95.56 85 GLU A N 1
ATOM 663 C CA . GLU A 1 85 ? 5.750 15.724 7.133 1.00 95.56 85 GLU A CA 1
ATOM 664 C C . GLU A 1 85 ? 6.691 14.792 6.379 1.00 95.56 85 GLU A C 1
ATOM 666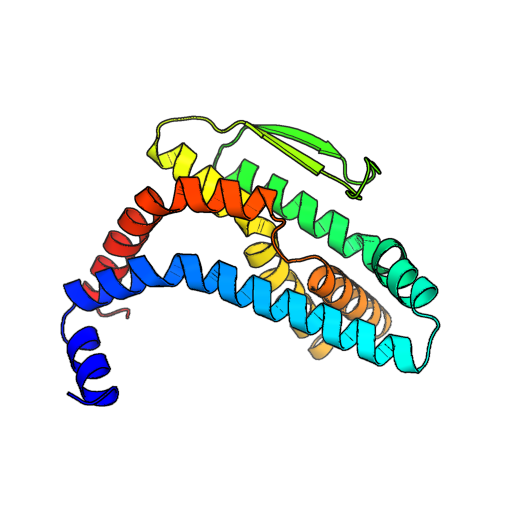 O O . GLU A 1 85 ? 7.403 14.008 6.999 1.00 95.56 85 GLU A O 1
ATOM 671 N N . VAL A 1 86 ? 6.693 14.860 5.050 1.00 94.38 86 VAL A N 1
ATOM 672 C CA . VAL A 1 86 ? 7.666 14.132 4.229 1.00 94.38 86 VAL A CA 1
ATOM 673 C C . VAL A 1 86 ? 8.992 14.885 4.301 1.00 94.38 86 VAL A C 1
ATOM 675 O O . VAL A 1 86 ? 9.085 16.015 3.825 1.00 94.38 86 VAL A O 1
ATOM 678 N N . THR A 1 87 ? 9.999 14.287 4.935 1.00 91.88 87 THR A N 1
ATOM 679 C CA . THR A 1 87 ? 11.297 14.933 5.178 1.00 91.88 87 THR A CA 1
ATOM 680 C C . THR A 1 87 ? 12.302 14.644 4.071 1.00 91.88 87 THR A C 1
ATOM 682 O O . THR A 1 87 ? 13.142 15.487 3.775 1.00 91.88 87 THR A O 1
ATOM 685 N N . GLU A 1 88 ? 12.228 13.461 3.459 1.00 90.56 88 GLU A N 1
ATOM 686 C CA . GLU A 1 88 ? 13.116 13.061 2.368 1.00 90.56 88 GLU A CA 1
ATOM 687 C C . GLU A 1 88 ? 12.386 12.102 1.426 1.00 90.56 88 GLU A C 1
ATOM 689 O O . GLU A 1 88 ? 11.674 11.205 1.877 1.00 90.56 88 GLU A O 1
ATOM 694 N N . VAL A 1 89 ? 12.587 12.288 0.121 1.00 90.50 89 VAL A N 1
ATOM 695 C CA . VAL A 1 89 ? 12.159 11.356 -0.926 1.00 90.50 89 VAL A CA 1
ATOM 696 C C . VAL A 1 89 ? 13.367 11.080 -1.807 1.00 90.50 89 VAL A C 1
ATOM 698 O O . VAL A 1 89 ? 13.822 11.963 -2.536 1.00 90.50 89 VAL A O 1
ATOM 701 N N . ALA A 1 90 ? 13.884 9.860 -1.746 1.00 87.19 90 ALA A N 1
ATOM 702 C CA . ALA A 1 90 ? 15.032 9.426 -2.521 1.00 87.19 90 ALA A CA 1
ATOM 703 C C . ALA A 1 90 ? 14.619 8.260 -3.427 1.00 87.19 90 ALA A C 1
ATOM 705 O O . ALA A 1 90 ? 14.623 7.110 -3.017 1.00 87.19 90 ALA A O 1
ATOM 706 N N . LEU A 1 91 ? 14.260 8.553 -4.679 1.00 82.12 91 LEU A N 1
ATOM 707 C CA . LEU A 1 91 ? 13.750 7.540 -5.621 1.00 82.12 91 LEU A CA 1
ATOM 708 C C . LEU A 1 91 ? 14.848 6.660 -6.245 1.00 82.12 91 LEU A C 1
ATOM 710 O O . LEU A 1 91 ? 14.541 5.639 -6.849 1.00 82.12 91 LEU A O 1
ATOM 714 N N . PHE A 1 92 ? 16.111 7.084 -6.138 1.00 70.44 92 PHE A N 1
ATOM 715 C CA . PHE A 1 92 ? 17.272 6.423 -6.737 1.00 70.44 92 PHE A CA 1
ATOM 716 C C . PHE A 1 92 ? 18.479 6.523 -5.808 1.00 70.44 92 PHE A C 1
ATOM 718 O O . PHE A 1 92 ? 19.479 7.175 -6.122 1.00 70.44 92 PHE A O 1
ATOM 725 N N . LYS A 1 93 ? 18.380 5.907 -4.633 1.00 66.75 93 LYS A N 1
ATOM 726 C CA . LYS A 1 93 ? 19.500 5.836 -3.697 1.00 66.75 93 LYS A CA 1
ATOM 727 C C . LYS A 1 93 ? 19.678 4.390 -3.279 1.00 66.75 93 LYS A C 1
ATOM 729 O O . LYS A 1 93 ? 18.878 3.852 -2.527 1.00 66.75 93 LYS A O 1
ATOM 734 N N . ARG A 1 94 ? 20.722 3.761 -3.821 1.00 59.34 94 ARG A N 1
ATOM 735 C CA . ARG A 1 94 ? 21.083 2.397 -3.454 1.00 59.34 94 ARG A CA 1
ATOM 736 C C . ARG A 1 94 ? 21.827 2.426 -2.124 1.00 59.34 94 ARG A C 1
ATOM 738 O O . ARG A 1 94 ? 23.034 2.655 -2.111 1.00 59.34 94 ARG A O 1
ATOM 745 N N . GLU A 1 95 ? 21.110 2.219 -1.029 1.00 56.91 95 GLU A N 1
ATOM 746 C CA . GLU A 1 95 ? 21.698 1.973 0.289 1.00 56.91 95 GLU A CA 1
ATOM 747 C C . GLU A 1 95 ? 21.422 0.521 0.677 1.00 56.91 95 GLU A C 1
ATOM 749 O O . GLU A 1 95 ? 20.271 0.124 0.833 1.00 56.91 95 GLU A O 1
ATOM 754 N N . GLU A 1 96 ? 22.494 -0.272 0.774 1.00 61.81 96 GLU A N 1
ATOM 755 C CA . GLU A 1 96 ? 22.476 -1.707 1.093 1.00 61.81 96 GLU A CA 1
ATOM 756 C C . GLU A 1 96 ? 21.519 -2.519 0.194 1.00 61.81 96 GLU A C 1
ATOM 758 O O . GLU A 1 96 ? 21.899 -2.912 -0.915 1.00 61.81 96 GLU A O 1
ATOM 763 N N . GLU A 1 97 ? 20.286 -2.739 0.660 1.00 59.72 97 GLU A N 1
ATOM 764 C CA . GLU A 1 97 ? 19.234 -3.536 0.016 1.00 59.72 97 GLU A CA 1
ATOM 765 C C . GLU A 1 97 ? 18.065 -2.702 -0.541 1.00 59.72 97 GLU A C 1
ATOM 767 O O . GLU A 1 97 ? 17.176 -3.268 -1.175 1.00 59.72 97 GLU A O 1
ATOM 772 N N . SER A 1 98 ? 18.054 -1.377 -0.351 1.00 65.06 98 SER A N 1
ATOM 773 C CA . SER A 1 98 ? 16.982 -0.518 -0.866 1.00 65.06 98 SER A CA 1
ATOM 774 C C . SER A 1 98 ? 17.373 0.193 -2.158 1.00 65.06 98 SER A C 1
ATOM 776 O O . SER A 1 98 ? 18.508 0.641 -2.314 1.00 65.06 98 SER A O 1
ATOM 778 N N . LEU A 1 99 ? 16.430 0.305 -3.096 1.00 71.38 99 LEU A N 1
ATOM 779 C CA . LEU A 1 99 ? 16.594 1.043 -4.360 1.00 71.38 99 LEU A CA 1
ATOM 780 C C . LEU A 1 99 ? 16.107 2.504 -4.255 1.00 71.38 99 LEU A C 1
ATOM 782 O O . LEU A 1 99 ? 16.454 3.333 -5.101 1.00 71.38 99 LEU A O 1
ATOM 786 N N . GLY A 1 100 ? 15.370 2.822 -3.190 1.00 81.25 100 GLY A N 1
ATOM 787 C CA . GLY A 1 100 ? 14.930 4.159 -2.811 1.00 81.25 100 GLY A CA 1
ATOM 788 C C . GLY A 1 100 ? 14.381 4.174 -1.383 1.00 81.25 100 GLY A C 1
ATOM 789 O O . GLY A 1 100 ? 14.306 3.133 -0.738 1.00 81.25 100 GLY A O 1
ATOM 790 N N . HIS A 1 101 ? 14.040 5.345 -0.857 1.00 86.00 101 HIS A N 1
ATOM 791 C CA . HIS A 1 101 ? 13.356 5.451 0.431 1.00 86.00 101 HIS A CA 1
ATOM 792 C C . HIS A 1 101 ? 12.562 6.749 0.550 1.00 86.00 101 HIS A C 1
ATOM 794 O O . HIS A 1 101 ? 12.924 7.788 -0.017 1.00 86.00 101 HIS A O 1
ATOM 800 N N . VAL A 1 102 ? 11.510 6.704 1.364 1.00 88.88 102 VAL A N 1
ATOM 801 C CA . VAL A 1 102 ? 10.783 7.885 1.830 1.00 88.88 102 VAL A CA 1
ATOM 802 C C . VAL A 1 102 ? 10.836 7.969 3.344 1.00 88.88 102 VAL A C 1
ATOM 804 O O . VAL A 1 102 ? 10.324 7.112 4.061 1.00 88.88 102 VAL A O 1
ATOM 807 N N . SER A 1 103 ? 11.408 9.064 3.834 1.00 88.56 103 SER A N 1
ATOM 808 C CA . SER A 1 103 ? 11.398 9.402 5.253 1.00 88.56 103 SER A CA 1
ATOM 809 C C . SER A 1 103 ? 10.266 10.383 5.526 1.00 88.56 103 SER A C 1
ATOM 811 O O . SER A 1 103 ? 10.156 11.427 4.877 1.00 88.56 103 SER A O 1
ATOM 813 N N . PHE A 1 104 ? 9.434 10.073 6.517 1.00 92.25 104 PHE A N 1
ATOM 814 C CA . PHE A 1 104 ? 8.381 10.965 6.984 1.00 92.25 104 PHE A CA 1
ATOM 815 C C . PHE A 1 104 ? 8.339 11.026 8.509 1.00 92.25 104 PHE A C 1
ATOM 817 O O . PHE A 1 104 ? 8.703 10.086 9.218 1.00 92.25 104 PHE A O 1
ATOM 824 N N . ARG A 1 105 ? 7.862 12.157 9.023 1.00 93.12 105 ARG A N 1
ATOM 825 C CA . ARG A 1 105 ? 7.641 12.398 10.443 1.00 93.12 105 ARG A CA 1
ATOM 826 C C . ARG A 1 105 ? 6.154 12.583 10.702 1.00 93.12 105 ARG A C 1
ATOM 828 O O . ARG A 1 105 ? 5.512 13.476 10.149 1.00 93.12 105 ARG A O 1
ATOM 835 N N . ASN A 1 106 ? 5.621 11.761 11.596 1.00 95.38 106 ASN A N 1
ATOM 836 C CA . ASN A 1 106 ? 4.233 11.879 12.020 1.00 95.38 106 ASN A CA 1
ATOM 837 C C . ASN A 1 106 ? 3.989 13.177 12.798 1.00 95.38 106 ASN A C 1
ATOM 839 O O . ASN A 1 106 ? 4.846 13.636 13.560 1.00 95.38 106 ASN A O 1
ATOM 843 N N . ARG A 1 107 ? 2.792 13.748 12.637 1.00 94.94 107 ARG A N 1
ATOM 844 C CA . ARG A 1 107 ? 2.372 15.001 13.279 1.00 94.94 107 ARG A CA 1
ATOM 845 C C . ARG A 1 107 ? 0.937 14.910 13.785 1.00 94.94 107 ARG A C 1
ATOM 847 O O . ARG A 1 107 ? 0.087 14.287 13.155 1.00 94.94 107 ARG A O 1
ATOM 854 N N . GLY A 1 108 ? 0.661 15.613 14.882 1.00 94.81 108 GLY A N 1
ATOM 855 C CA . GLY A 1 108 ? -0.675 15.728 15.463 1.00 94.81 108 GLY A CA 1
ATOM 856 C C . GLY A 1 108 ? -0.882 14.850 16.695 1.00 94.81 108 GLY A C 1
ATOM 857 O O . GLY A 1 108 ? 0.067 14.479 17.384 1.00 94.81 108 GLY A O 1
ATOM 858 N N . ASN A 1 109 ? -2.147 14.568 17.004 1.00 95.06 109 ASN A N 1
ATOM 859 C CA . ASN A 1 109 ? -2.523 13.748 18.153 1.00 95.06 109 ASN A CA 1
ATOM 860 C C . ASN A 1 109 ? -2.333 12.246 17.869 1.00 95.06 109 ASN A C 1
ATOM 862 O O . ASN A 1 109 ? -2.099 11.829 16.736 1.00 95.06 109 ASN A O 1
ATOM 866 N N . LEU A 1 110 ? -2.487 11.419 18.905 1.00 93.25 110 LEU A N 1
ATOM 867 C CA . LEU A 1 110 ? -2.308 9.966 18.810 1.00 93.25 110 LEU A CA 1
ATOM 868 C C . LEU A 1 110 ? -3.190 9.315 17.726 1.00 93.25 110 LEU A C 1
ATOM 870 O O . LEU A 1 110 ? -2.765 8.364 17.071 1.00 93.25 110 LEU A O 1
ATOM 874 N N . PHE A 1 111 ? -4.398 9.845 17.515 1.00 94.25 111 PHE A N 1
ATOM 875 C CA . PHE A 1 111 ? -5.312 9.370 16.480 1.00 94.25 111 PHE A CA 1
ATOM 876 C C . PHE A 1 111 ? -4.744 9.601 15.076 1.00 94.25 111 PHE A C 1
ATOM 878 O O . PHE A 1 111 ? -4.592 8.646 14.317 1.00 94.25 111 PHE A O 1
ATOM 885 N N . LEU A 1 112 ? -4.348 10.837 14.754 1.00 95.06 112 LEU A N 1
ATOM 886 C CA . LEU A 1 112 ? -3.751 11.174 13.459 1.00 95.06 112 LEU A CA 1
ATOM 887 C C . LEU A 1 112 ? -2.442 10.426 13.217 1.00 95.06 112 LEU A C 1
ATOM 889 O O . LEU A 1 112 ? -2.249 9.884 12.135 1.00 95.06 112 LEU A O 1
ATOM 893 N N . VAL A 1 113 ? -1.586 10.322 14.234 1.00 96.19 113 VAL A N 1
ATOM 894 C CA . VAL A 1 113 ? -0.335 9.552 14.158 1.00 96.19 113 VAL A CA 1
ATOM 895 C C . VAL A 1 113 ? -0.610 8.081 13.829 1.00 96.19 113 VAL A C 1
ATOM 897 O O . VAL A 1 113 ? 0.112 7.475 13.041 1.00 96.19 113 VAL A O 1
ATOM 900 N N . SER A 1 114 ? -1.668 7.497 14.394 1.00 95.38 114 SER A N 1
ATOM 901 C CA . SER A 1 114 ? -2.044 6.109 14.105 1.00 95.38 114 SER A CA 1
ATOM 902 C C . SER A 1 114 ? -2.537 5.933 12.672 1.00 95.38 114 SER A C 1
ATOM 904 O O . SER A 1 114 ? -2.162 4.962 12.019 1.00 95.38 114 SER A O 1
ATOM 906 N N . LEU A 1 115 ? -3.321 6.887 12.160 1.00 95.69 115 LEU A N 1
ATOM 907 C CA . LEU A 1 115 ? -3.747 6.884 10.760 1.00 95.69 115 LEU A CA 1
ATOM 908 C C . LEU A 1 115 ? -2.565 7.064 9.807 1.00 95.69 115 LEU A C 1
ATOM 910 O O . LEU A 1 115 ? -2.457 6.312 8.845 1.00 95.69 115 LEU A O 1
ATOM 914 N N . GLN A 1 116 ? -1.661 8.001 10.099 1.00 96.94 116 GLN A N 1
ATOM 915 C CA . GLN A 1 116 ? -0.426 8.204 9.338 1.00 96.94 116 GLN A CA 1
ATOM 916 C C . GLN A 1 116 ? 0.395 6.910 9.288 1.00 96.94 116 GLN A C 1
ATOM 918 O O . GLN A 1 116 ? 0.762 6.471 8.205 1.00 96.94 116 GLN A O 1
ATOM 923 N N . ASN A 1 117 ? 0.581 6.226 10.423 1.00 96.25 117 ASN A N 1
ATOM 924 C CA . ASN A 1 117 ? 1.271 4.934 10.467 1.00 96.25 117 ASN A CA 1
ATOM 925 C C . ASN A 1 117 ? 0.604 3.866 9.591 1.00 96.25 117 ASN A C 1
ATOM 927 O O . ASN A 1 117 ? 1.301 3.162 8.868 1.00 96.25 117 ASN A O 1
ATOM 931 N N . VAL A 1 118 ? -0.723 3.722 9.646 1.00 96.62 118 VAL A N 1
ATOM 932 C CA . VAL A 1 118 ? -1.438 2.701 8.862 1.00 96.62 118 VAL A CA 1
ATOM 933 C C . VAL A 1 118 ? -1.399 3.024 7.373 1.00 96.62 118 VAL A C 1
ATOM 935 O O . VAL A 1 118 ? -0.994 2.183 6.574 1.00 96.62 118 VAL A O 1
ATOM 938 N N . PHE A 1 119 ? -1.813 4.232 6.992 1.00 96.50 119 PHE A N 1
ATOM 939 C CA . PHE A 1 119 ? -1.951 4.597 5.588 1.00 96.50 119 PHE A CA 1
ATOM 940 C C . PHE A 1 119 ? -0.605 4.795 4.912 1.00 96.50 119 PHE A C 1
ATOM 942 O O . PHE A 1 119 ? -0.426 4.253 3.831 1.00 96.50 119 PHE A O 1
ATOM 949 N N . ALA A 1 120 ? 0.343 5.511 5.527 1.00 95.62 120 ALA A N 1
ATOM 950 C CA . ALA A 1 120 ? 1.649 5.710 4.911 1.00 95.62 120 ALA A CA 1
ATOM 951 C C . ALA A 1 120 ? 2.380 4.374 4.755 1.00 95.62 120 ALA A C 1
ATOM 953 O O . ALA A 1 120 ? 2.864 4.106 3.668 1.00 95.62 120 ALA A O 1
ATOM 954 N N . SER A 1 121 ? 2.382 3.490 5.761 1.00 95.00 121 SER A N 1
ATOM 955 C CA . SER A 1 121 ? 3.108 2.208 5.666 1.00 95.00 121 SER A CA 1
ATOM 956 C C . SER A 1 121 ? 2.468 1.217 4.690 1.00 95.00 121 SER A C 1
ATOM 958 O O . SER A 1 121 ? 3.170 0.519 3.972 1.00 95.00 121 SER A O 1
ATOM 960 N N . ALA A 1 122 ? 1.134 1.155 4.616 1.00 95.75 122 ALA A N 1
ATOM 961 C CA . ALA A 1 122 ? 0.439 0.293 3.653 1.00 95.75 122 ALA A CA 1
ATOM 962 C C . ALA A 1 122 ? 0.177 0.976 2.300 1.00 95.75 122 ALA A C 1
ATOM 964 O O . ALA A 1 122 ? -0.541 0.426 1.460 1.00 95.75 122 ALA A O 1
ATOM 965 N N . ALA A 1 123 ? 0.739 2.163 2.061 1.00 96.31 123 ALA A N 1
ATOM 966 C CA . ALA A 1 123 ? 0.468 2.934 0.857 1.00 96.31 123 ALA A CA 1
ATOM 967 C C . ALA A 1 123 ? 0.774 2.192 -0.447 1.00 96.31 123 ALA A C 1
ATOM 969 O O . ALA A 1 123 ? -0.083 2.230 -1.334 1.00 96.31 123 ALA A O 1
ATOM 970 N N . PRO A 1 124 ? 1.899 1.462 -0.578 1.00 96.12 124 PRO A N 1
ATOM 971 C CA . PRO A 1 124 ? 2.188 0.719 -1.799 1.00 96.12 124 PRO A CA 1
ATOM 972 C C . PRO A 1 124 ? 1.124 -0.327 -2.125 1.00 96.12 124 PRO A C 1
ATOM 974 O O . PRO A 1 124 ? 0.804 -0.518 -3.292 1.00 96.12 124 PRO A O 1
ATOM 977 N N . MET A 1 125 ? 0.491 -0.930 -1.116 1.00 95.75 125 MET A N 1
ATOM 978 C 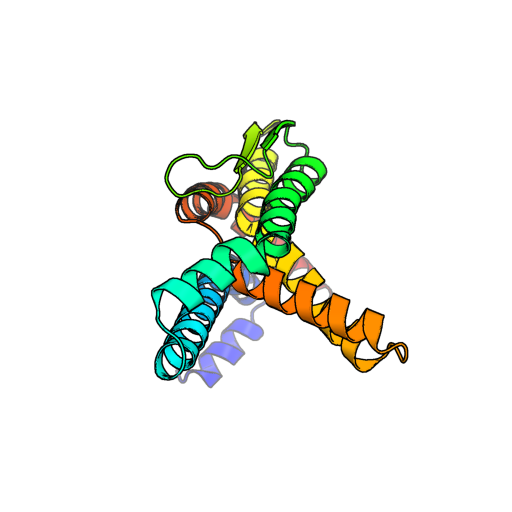CA . MET A 1 125 ? -0.585 -1.902 -1.325 1.00 95.75 125 MET A CA 1
ATOM 979 C C . MET A 1 125 ? -1.844 -1.240 -1.895 1.00 95.75 125 MET A C 1
ATOM 981 O O . MET A 1 125 ? -2.446 -1.753 -2.839 1.00 95.75 125 MET A O 1
ATOM 985 N N . PHE A 1 126 ? -2.247 -0.090 -1.344 1.00 95.00 126 PHE A N 1
ATOM 986 C CA . PHE A 1 126 ? -3.451 0.618 -1.789 1.00 95.00 126 PHE A CA 1
ATOM 987 C C . PHE A 1 126 ? -3.244 1.307 -3.139 1.00 95.00 126 PHE A C 1
ATOM 989 O O . PHE A 1 126 ? -4.001 1.084 -4.085 1.00 95.00 126 PHE A O 1
ATOM 996 N N . CYS A 1 127 ? -2.203 2.135 -3.234 1.00 96.81 127 CYS A N 1
ATOM 997 C CA . CYS A 1 127 ? -1.872 2.875 -4.443 1.00 96.81 127 CYS A CA 1
ATOM 998 C C . CYS A 1 127 ? -1.412 1.926 -5.550 1.00 96.81 127 CYS A C 1
ATOM 1000 O O . CYS A 1 127 ? -1.884 2.041 -6.677 1.00 96.81 127 CYS A O 1
ATOM 1002 N N . GLY A 1 128 ? -0.574 0.936 -5.235 1.00 95.50 128 GLY A N 1
ATOM 1003 C CA . GLY A 1 128 ? -0.139 -0.078 -6.191 1.00 95.50 128 GLY A CA 1
ATOM 1004 C C . GLY A 1 128 ? -1.289 -0.904 -6.735 1.00 95.50 128 GLY A C 1
ATOM 1005 O O . GLY A 1 128 ? -1.409 -1.025 -7.949 1.00 95.50 128 GLY A O 1
ATOM 1006 N N . GLY A 1 129 ? -2.201 -1.372 -5.877 1.00 95.62 129 GLY A N 1
ATOM 1007 C CA . GLY A 1 129 ? -3.409 -2.068 -6.324 1.00 95.62 129 GLY A CA 1
ATOM 1008 C C . GLY A 1 129 ? -4.253 -1.226 -7.288 1.00 95.62 129 GLY A C 1
ATOM 1009 O O . GLY A 1 129 ? -4.656 -1.714 -8.346 1.00 95.62 129 GLY A O 1
ATOM 1010 N N . ALA A 1 130 ? -4.461 0.057 -6.974 1.00 96.81 130 ALA A N 1
ATOM 1011 C CA . ALA A 1 130 ? -5.185 0.982 -7.847 1.00 96.81 130 ALA A CA 1
ATOM 1012 C C . ALA A 1 130 ? -4.463 1.225 -9.186 1.00 96.81 130 ALA A C 1
ATOM 1014 O O . ALA A 1 130 ? -5.106 1.231 -10.236 1.00 96.81 130 ALA A O 1
ATOM 1015 N N . ILE A 1 131 ? -3.135 1.379 -9.169 1.00 97.25 131 ILE A N 1
ATOM 1016 C CA . ILE A 1 131 ? -2.311 1.564 -10.372 1.00 97.25 131 ILE A CA 1
ATOM 1017 C C . ILE A 1 131 ? -2.340 0.310 -11.245 1.00 97.25 131 ILE A C 1
ATOM 1019 O O . ILE A 1 131 ? -2.564 0.418 -12.449 1.00 97.25 131 ILE A O 1
ATOM 1023 N N . VAL A 1 132 ? -2.160 -0.876 -10.658 1.00 97.12 132 VAL A N 1
ATOM 1024 C CA . VAL A 1 132 ? -2.206 -2.161 -11.371 1.00 97.12 132 VAL A CA 1
ATOM 1025 C C . VAL A 1 132 ? -3.575 -2.354 -12.020 1.00 97.12 132 VAL A C 1
ATOM 1027 O O . VAL A 1 132 ? -3.651 -2.669 -13.209 1.00 97.12 132 VAL A O 1
ATOM 1030 N N . PHE A 1 133 ? -4.658 -2.094 -11.282 1.00 97.19 133 PHE A N 1
ATOM 1031 C CA . PHE A 1 133 ? -6.016 -2.166 -11.818 1.00 97.19 133 PHE A CA 1
ATOM 1032 C C . PHE A 1 133 ? -6.251 -1.152 -12.948 1.00 97.19 133 PHE A C 1
ATOM 1034 O O . PHE A 1 133 ? -6.763 -1.515 -14.007 1.00 97.19 133 PHE A O 1
ATOM 1041 N N . GLY A 1 134 ? -5.831 0.102 -12.762 1.00 97.56 134 GLY A N 1
ATOM 1042 C CA . GLY A 1 134 ? -5.928 1.144 -13.785 1.00 97.56 134 GLY A CA 1
ATOM 1043 C C . GLY A 1 134 ? -5.136 0.803 -15.051 1.00 97.56 134 GLY A C 1
ATOM 1044 O O . GLY A 1 134 ? -5.638 0.979 -16.161 1.00 97.56 134 GLY A O 1
ATOM 1045 N N . CYS A 1 135 ? -3.936 0.238 -14.898 1.00 97.50 135 CYS A N 1
ATOM 1046 C CA . CYS A 1 135 ? -3.120 -0.249 -16.007 1.00 97.50 135 CYS A CA 1
ATOM 1047 C C . CYS A 1 135 ? -3.811 -1.401 -16.743 1.00 97.50 135 CYS A C 1
ATOM 1049 O O . CYS A 1 135 ? -3.908 -1.360 -17.967 1.00 97.50 135 CYS A O 1
ATOM 1051 N N . TYR A 1 136 ? -4.353 -2.387 -16.023 1.00 97.19 136 TYR A N 1
ATOM 1052 C CA . TYR A 1 136 ? -5.126 -3.484 -16.612 1.00 97.19 136 TYR A CA 1
ATOM 1053 C C . TYR A 1 136 ? -6.341 -2.977 -17.407 1.00 97.19 136 TYR A C 1
ATOM 1055 O O . TYR A 1 136 ? -6.563 -3.380 -18.555 1.00 97.19 136 TYR A O 1
ATOM 1063 N N . TYR A 1 137 ? -7.103 -2.046 -16.830 1.00 97.50 137 TYR A N 1
ATOM 1064 C CA . TYR A 1 137 ? -8.237 -1.428 -17.510 1.00 97.50 137 TYR A CA 1
ATOM 1065 C C . TYR A 1 137 ? -7.794 -0.677 -18.775 1.00 97.50 137 TYR A C 1
ATOM 1067 O O . TYR A 1 137 ? -8.369 -0.859 -19.848 1.00 97.50 137 TYR A O 1
ATOM 1075 N N . GLY A 1 138 ? -6.714 0.104 -18.702 1.00 96.56 138 GLY A N 1
ATOM 1076 C CA . GLY A 1 138 ? -6.173 0.804 -19.866 1.00 96.56 138 GLY A CA 1
ATOM 1077 C C . GLY A 1 138 ? -5.658 -0.144 -20.958 1.00 96.56 138 GLY A C 1
ATOM 1078 O O . GLY A 1 138 ? -5.935 0.077 -22.133 1.00 96.56 138 GLY A O 1
ATOM 1079 N N . VAL A 1 139 ? -5.000 -1.251 -20.597 1.00 96.88 139 VAL A N 1
ATOM 1080 C CA . VAL A 1 139 ? -4.545 -2.287 -21.548 1.00 96.88 139 VAL A CA 1
ATOM 1081 C C . VAL A 1 139 ? -5.708 -2.928 -22.308 1.00 96.88 139 VAL A C 1
ATOM 1083 O O . VAL A 1 139 ? -5.536 -3.322 -23.465 1.00 96.88 139 VAL A O 1
ATOM 1086 N N . THR A 1 140 ? -6.876 -3.058 -21.680 1.00 96.25 140 THR A N 1
ATOM 1087 C CA . THR A 1 140 ? -8.056 -3.700 -22.280 1.00 96.25 140 THR A CA 1
ATOM 1088 C C . THR A 1 140 ? -8.915 -2.742 -23.108 1.00 96.25 140 THR A C 1
ATOM 1090 O O . THR A 1 140 ? -9.571 -3.197 -24.041 1.00 96.25 140 THR A O 1
ATOM 1093 N N . HIS A 1 141 ? -8.870 -1.433 -22.833 1.00 96.12 141 HIS A N 1
ATOM 1094 C CA . HIS A 1 141 ? -9.764 -0.447 -23.460 1.00 96.12 141 HIS A CA 1
ATOM 1095 C C . HIS A 1 141 ? -9.069 0.538 -24.414 1.00 96.12 141 HIS A C 1
ATOM 1097 O O . HIS A 1 141 ? -9.714 1.067 -25.319 1.00 96.12 141 HIS A O 1
ATOM 1103 N N . ILE A 1 142 ? -7.769 0.804 -24.253 1.00 95.94 142 ILE A N 1
ATOM 1104 C CA . ILE A 1 142 ? -7.032 1.710 -25.145 1.00 95.94 142 ILE A CA 1
ATOM 1105 C C . ILE A 1 142 ? -6.644 0.964 -26.420 1.00 95.94 142 ILE A C 1
ATOM 1107 O O . ILE A 1 142 ? -6.053 -0.110 -26.371 1.00 95.94 142 ILE A O 1
ATOM 1111 N N . THR A 1 143 ? -6.930 1.555 -27.579 1.00 95.81 143 THR A N 1
ATOM 1112 C CA . THR A 1 143 ? -6.665 0.943 -28.893 1.00 95.81 143 THR A CA 1
ATOM 1113 C C . THR A 1 143 ? -5.217 1.108 -29.361 1.00 95.81 143 THR A C 1
ATOM 1115 O O . THR A 1 143 ? -4.719 0.297 -30.140 1.00 95.81 143 THR A O 1
ATOM 1118 N N . ILE A 1 144 ? -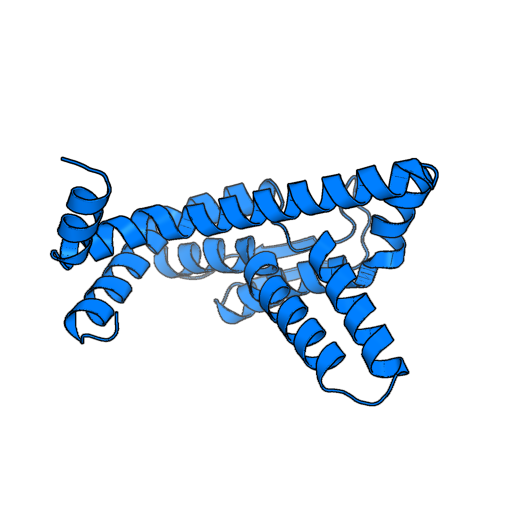4.512 2.133 -28.876 1.00 97.56 144 ILE A N 1
ATOM 1119 C CA . ILE A 1 144 ? -3.140 2.454 -29.285 1.00 97.56 144 ILE A CA 1
ATOM 1120 C C . ILE A 1 144 ? -2.160 1.435 -28.684 1.00 97.56 144 ILE A C 1
ATOM 1122 O O . ILE A 1 144 ? -1.917 1.432 -27.477 1.00 97.56 144 ILE A O 1
ATOM 1126 N N . LEU A 1 145 ? -1.554 0.600 -29.536 1.00 96.12 145 LEU A N 1
ATOM 1127 C CA . LEU A 1 145 ? -0.689 -0.514 -29.123 1.00 96.12 145 LEU A CA 1
ATOM 1128 C C . LEU A 1 145 ? 0.455 -0.091 -28.189 1.00 96.12 145 LEU A C 1
ATOM 1130 O O . LEU A 1 145 ? 0.657 -0.717 -27.154 1.00 96.12 145 LEU A O 1
ATOM 1134 N N . TRP A 1 146 ? 1.176 0.983 -28.517 1.00 96.56 146 TRP A N 1
ATOM 1135 C CA . TRP A 1 146 ? 2.308 1.448 -27.705 1.00 96.56 146 TRP A CA 1
ATOM 1136 C C . TRP A 1 146 ? 1.897 1.867 -26.292 1.00 96.56 146 TRP A C 1
ATOM 1138 O O . TRP A 1 146 ? 2.606 1.569 -25.334 1.00 96.56 146 TRP A O 1
ATOM 1148 N N . LEU A 1 147 ? 0.722 2.486 -26.146 1.00 96.19 147 LEU A N 1
ATOM 1149 C CA . LEU A 1 147 ? 0.163 2.827 -24.839 1.00 96.19 147 LEU A CA 1
ATOM 1150 C C . LEU A 1 147 ? -0.222 1.570 -24.056 1.00 96.19 147 LEU A C 1
ATOM 1152 O O . LEU A 1 147 ? 0.056 1.498 -22.865 1.00 96.19 147 LEU A O 1
ATOM 1156 N N . ARG A 1 148 ? -0.784 0.546 -24.712 1.00 97.38 148 ARG A N 1
ATOM 1157 C CA . ARG A 1 148 ? -1.064 -0.745 -24.058 1.00 97.38 148 ARG A CA 1
ATOM 1158 C C . ARG A 1 148 ? 0.218 -1.411 -23.562 1.00 97.38 148 ARG A C 1
ATOM 1160 O O . ARG A 1 148 ? 0.243 -1.895 -22.439 1.00 97.38 148 ARG A O 1
ATOM 1167 N N . ILE A 1 149 ? 1.280 -1.413 -24.370 1.00 96.88 149 ILE A N 1
ATOM 1168 C CA . ILE A 1 149 ? 2.581 -1.975 -23.975 1.00 96.88 149 ILE A CA 1
ATOM 1169 C C . ILE A 1 149 ? 3.138 -1.215 -22.768 1.00 96.88 149 ILE A C 1
ATOM 1171 O O . ILE A 1 149 ? 3.524 -1.842 -21.786 1.00 96.88 149 ILE A O 1
ATOM 1175 N N . LEU A 1 150 ? 3.124 0.121 -22.810 1.00 96.75 150 LEU A N 1
ATOM 1176 C CA . LEU A 1 150 ? 3.594 0.961 -21.708 1.00 96.75 150 LEU A CA 1
ATOM 1177 C C . LEU A 1 150 ? 2.802 0.716 -20.416 1.00 96.75 150 LEU A C 1
ATOM 1179 O O . LEU A 1 150 ? 3.398 0.549 -19.357 1.00 96.75 150 LEU A O 1
ATOM 1183 N N . LEU A 1 151 ? 1.471 0.657 -20.496 1.00 97.25 151 LEU A N 1
ATOM 1184 C CA . LEU A 1 151 ? 0.612 0.393 -19.339 1.00 97.25 151 LEU A CA 1
ATOM 1185 C C . LEU A 1 151 ? 0.786 -1.026 -18.802 1.00 97.25 151 LEU A C 1
ATOM 1187 O O . LEU A 1 151 ? 0.841 -1.214 -17.592 1.00 97.25 151 LEU A O 1
ATOM 1191 N N . GLY A 1 152 ? 0.915 -2.021 -19.681 1.00 96.81 152 GLY A N 1
ATOM 1192 C CA . GLY A 1 152 ? 1.220 -3.392 -19.282 1.00 96.81 152 GLY A CA 1
ATOM 1193 C C . GLY A 1 152 ? 2.552 -3.468 -18.539 1.00 96.81 152 GLY A C 1
ATOM 1194 O O . GLY A 1 152 ? 2.624 -4.054 -17.463 1.00 96.81 152 GLY A O 1
ATOM 1195 N N . TYR A 1 153 ? 3.580 -2.801 -19.065 1.00 96.25 153 TYR A N 1
ATOM 1196 C CA . TYR A 1 153 ? 4.883 -2.691 -18.419 1.00 96.25 153 TYR A CA 1
ATOM 1197 C C . TYR A 1 153 ? 4.797 -2.004 -17.048 1.00 96.25 153 TYR A C 1
ATOM 1199 O O . TYR A 1 153 ? 5.299 -2.559 -16.076 1.00 96.25 153 TYR A O 1
ATOM 1207 N N . LEU A 1 154 ? 4.119 -0.856 -16.933 1.00 96.69 154 LEU A N 1
ATOM 1208 C CA . LEU A 1 154 ? 3.939 -0.159 -15.652 1.00 96.69 154 LEU A CA 1
ATOM 1209 C C . LEU A 1 154 ? 3.145 -0.992 -14.637 1.00 96.69 154 LEU A C 1
ATOM 1211 O O . LEU A 1 154 ? 3.518 -1.038 -13.468 1.00 96.69 154 LEU A O 1
ATOM 1215 N N . GLY A 1 155 ? 2.089 -1.678 -15.077 1.00 96.56 155 GLY A N 1
ATOM 1216 C CA . GLY A 1 155 ? 1.276 -2.543 -14.225 1.00 96.56 155 GLY A CA 1
ATOM 1217 C C . GLY A 1 155 ? 2.065 -3.734 -13.685 1.00 96.56 155 GLY A C 1
ATOM 1218 O O . GLY A 1 155 ? 2.047 -3.983 -12.484 1.00 96.56 155 GLY A O 1
ATOM 1219 N N . VAL A 1 156 ? 2.810 -4.436 -14.544 1.00 94.88 156 VAL A N 1
ATOM 1220 C CA . VAL A 1 156 ? 3.685 -5.544 -14.118 1.00 94.88 156 VAL A CA 1
ATOM 1221 C C . VAL A 1 156 ? 4.795 -5.035 -13.200 1.00 94.88 156 VAL A C 1
ATOM 1223 O O . VAL A 1 156 ? 5.070 -5.639 -12.168 1.00 94.88 156 VAL A O 1
ATOM 1226 N N . SER A 1 157 ? 5.389 -3.895 -13.547 1.00 95.00 157 SER A N 1
ATOM 1227 C CA . SER A 1 157 ? 6.439 -3.257 -12.760 1.00 95.00 157 SER A CA 1
ATOM 1228 C C . SER A 1 157 ? 5.958 -2.916 -11.346 1.00 95.00 157 SER A C 1
ATOM 1230 O O . SER A 1 157 ? 6.590 -3.311 -10.370 1.00 95.00 157 SER A O 1
ATOM 1232 N N . MET A 1 158 ? 4.788 -2.281 -11.212 1.00 95.56 158 MET A N 1
ATOM 1233 C CA . MET A 1 158 ? 4.190 -1.997 -9.904 1.00 95.56 158 MET A CA 1
ATOM 1234 C C . MET A 1 158 ? 3.804 -3.277 -9.154 1.00 95.56 158 MET A C 1
ATOM 1236 O O . MET A 1 158 ? 4.028 -3.364 -7.953 1.00 95.56 158 MET A O 1
ATOM 1240 N N . PHE A 1 159 ? 3.269 -4.290 -9.840 1.00 95.19 159 PHE A N 1
ATOM 1241 C CA . PHE A 1 159 ? 2.864 -5.552 -9.215 1.00 95.19 159 PHE A CA 1
ATOM 12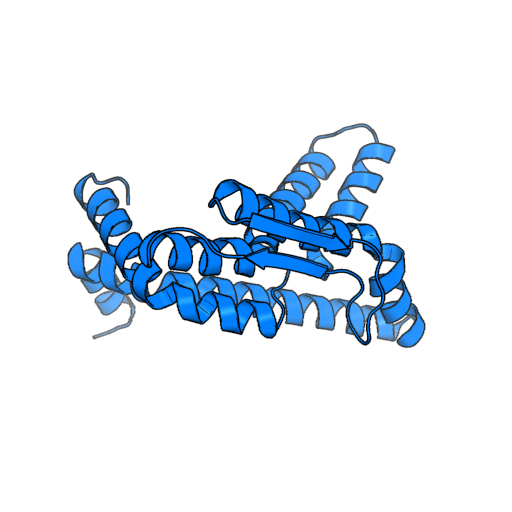42 C C . PHE A 1 159 ? 4.015 -6.242 -8.468 1.00 95.19 159 PHE A C 1
ATOM 1244 O O . PHE A 1 159 ? 3.818 -6.699 -7.344 1.00 95.19 159 PHE A O 1
ATOM 1251 N N . PHE A 1 160 ? 5.214 -6.281 -9.059 1.00 92.00 160 PHE A N 1
ATOM 1252 C CA . PHE A 1 160 ? 6.388 -6.883 -8.418 1.00 92.00 160 PHE A CA 1
ATOM 1253 C C . PHE A 1 160 ? 6.910 -6.095 -7.216 1.00 92.00 160 PHE A C 1
ATOM 1255 O O . PHE A 1 160 ? 7.597 -6.670 -6.378 1.00 92.00 160 PHE A O 1
ATOM 1262 N N . HIS A 1 161 ? 6.576 -4.808 -7.122 1.00 92.62 161 HIS A N 1
ATOM 1263 C CA . HIS A 1 161 ? 7.130 -3.908 -6.115 1.00 92.62 161 HIS A CA 1
ATOM 1264 C C . HIS A 1 161 ? 6.088 -3.385 -5.122 1.00 92.62 161 HIS A C 1
ATOM 1266 O O . HIS A 1 161 ? 6.461 -2.669 -4.216 1.00 92.62 161 HIS A O 1
ATOM 1272 N N . MET A 1 162 ? 4.796 -3.718 -5.212 1.00 93.88 162 MET A N 1
ATOM 1273 C CA . MET A 1 162 ? 3.746 -3.083 -4.384 1.00 93.88 162 MET A CA 1
ATOM 1274 C C . MET A 1 162 ? 3.595 -3.613 -2.946 1.00 93.88 162 MET A C 1
ATOM 1276 O O . MET A 1 162 ? 2.702 -3.171 -2.224 1.00 93.88 162 MET A O 1
ATOM 1280 N N . THR A 1 163 ? 4.413 -4.572 -2.516 1.00 93.88 163 THR A N 1
ATOM 1281 C CA . THR A 1 163 ? 4.289 -5.201 -1.191 1.00 93.88 163 THR A CA 1
ATOM 1282 C C . THR A 1 163 ? 5.033 -4.425 -0.113 1.00 93.88 163 THR A C 1
ATOM 1284 O O . THR A 1 163 ? 6.115 -3.916 -0.366 1.00 93.88 163 THR A O 1
ATOM 1287 N N . MET A 1 164 ? 4.492 -4.396 1.105 1.00 93.00 164 MET A N 1
ATOM 1288 C CA . MET A 1 164 ? 5.129 -3.740 2.255 1.00 93.00 164 MET A CA 1
ATOM 1289 C C . MET A 1 164 ? 6.461 -4.393 2.642 1.00 93.00 164 MET A C 1
ATOM 1291 O O . MET A 1 164 ? 6.563 -5.624 2.688 1.00 93.00 164 MET A O 1
ATOM 1295 N N . SER A 1 165 ? 7.440 -3.571 3.024 1.00 91.25 165 SER A N 1
ATOM 1296 C CA . SER A 1 165 ? 8.669 -4.045 3.660 1.00 91.25 165 SER A CA 1
ATOM 1297 C C . SER A 1 165 ? 8.419 -4.520 5.099 1.00 91.25 165 SER A C 1
ATOM 1299 O O . SER A 1 165 ? 7.374 -4.279 5.715 1.00 91.25 165 SER A O 1
ATOM 1301 N N . VAL A 1 166 ? 9.418 -5.176 5.694 1.00 90.75 166 VAL A N 1
ATOM 1302 C CA . VAL A 1 166 ? 9.365 -5.562 7.113 1.00 90.75 166 VAL A CA 1
ATOM 1303 C C . VAL A 1 166 ? 9.301 -4.325 8.021 1.00 90.75 166 VAL A C 1
ATOM 1305 O O . VAL A 1 166 ? 8.643 -4.364 9.066 1.00 90.75 166 VAL A O 1
ATOM 1308 N N . GLN A 1 167 ? 9.969 -3.227 7.651 1.00 91.19 167 GLN A N 1
ATOM 1309 C CA . GLN A 1 167 ? 9.888 -1.956 8.372 1.00 91.19 167 GLN A CA 1
ATOM 1310 C C . GLN A 1 167 ? 8.467 -1.380 8.316 1.00 91.19 167 GLN A C 1
ATOM 1312 O O . GLN A 1 167 ? 7.925 -1.021 9.366 1.00 91.19 167 GLN A O 1
ATOM 1317 N N . ASP A 1 168 ? 7.840 -1.379 7.140 1.00 93.25 168 ASP A N 1
ATOM 1318 C CA . ASP A 1 168 ? 6.474 -0.877 6.957 1.00 93.25 168 ASP A CA 1
ATOM 1319 C C . ASP A 1 168 ? 5.476 -1.660 7.797 1.00 93.25 168 ASP A C 1
ATOM 1321 O O . ASP A 1 168 ? 4.669 -1.071 8.510 1.00 93.25 168 ASP A O 1
ATOM 1325 N N . ILE A 1 169 ? 5.578 -2.991 7.811 1.00 94.81 169 ILE A N 1
ATOM 1326 C CA . ILE A 1 169 ? 4.707 -3.841 8.633 1.00 94.81 169 ILE A CA 1
ATOM 1327 C C . ILE A 1 169 ? 4.846 -3.485 10.122 1.00 94.81 169 ILE A C 1
ATOM 1329 O O . ILE A 1 169 ? 3.848 -3.390 10.842 1.00 94.81 169 ILE A O 1
ATOM 1333 N N . LYS A 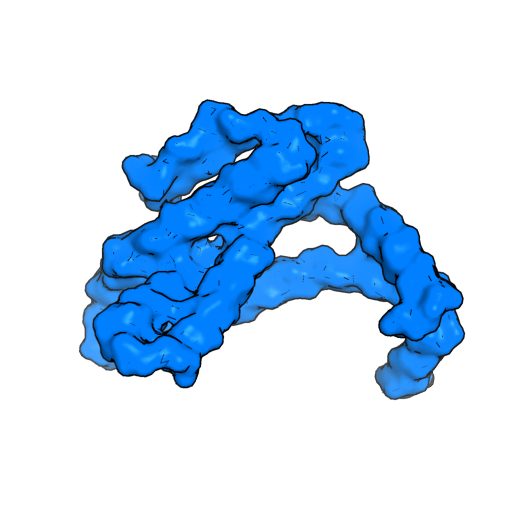1 170 ? 6.071 -3.244 10.605 1.00 95.25 170 LYS A N 1
ATOM 1334 C CA . LYS A 1 170 ? 6.303 -2.860 12.008 1.00 95.25 170 LYS A CA 1
ATOM 1335 C C . LYS A 1 170 ? 5.671 -1.512 12.352 1.00 95.25 170 LYS A C 1
ATOM 1337 O O . LYS A 1 170 ? 5.175 -1.354 13.468 1.00 95.25 170 LYS A O 1
ATOM 1342 N N . ILE A 1 171 ? 5.708 -0.539 11.443 1.00 94.50 171 ILE A N 1
ATOM 1343 C CA . ILE A 1 171 ? 5.094 0.780 11.655 1.00 94.50 171 ILE A CA 1
ATOM 1344 C C . ILE A 1 171 ? 3.569 0.675 11.538 1.00 94.50 171 ILE A C 1
ATOM 1346 O O . ILE A 1 171 ? 2.859 1.159 12.420 1.00 94.50 171 ILE A O 1
ATOM 1350 N N . TYR A 1 172 ? 3.076 -0.042 10.529 1.00 96.38 172 TYR A N 1
ATOM 1351 C CA . TYR A 1 172 ? 1.666 -0.342 10.305 1.00 96.38 172 TYR A CA 1
ATOM 1352 C C . TYR A 1 172 ? 1.002 -0.896 11.569 1.00 96.38 172 TYR A C 1
ATOM 1354 O O . TYR A 1 172 ? 0.043 -0.309 12.073 1.00 96.38 172 TYR A O 1
ATOM 1362 N N . ILE A 1 173 ? 1.568 -1.963 12.152 1.00 96.00 173 ILE A N 1
ATOM 1363 C CA . ILE A 1 173 ? 1.024 -2.632 13.347 1.00 96.00 173 ILE A CA 1
ATOM 1364 C C . ILE A 1 173 ? 0.911 -1.677 14.546 1.00 96.00 173 ILE A C 1
ATOM 1366 O O . ILE A 1 173 ? -0.015 -1.815 15.343 1.00 96.00 173 ILE A O 1
ATOM 1370 N N . LYS A 1 174 ? 1.782 -0.665 14.672 1.00 95.31 174 LYS A N 1
ATOM 1371 C CA . LYS A 1 174 ? 1.680 0.332 15.756 1.00 95.31 174 LYS A CA 1
ATOM 1372 C C . LYS A 1 174 ? 0.435 1.214 15.636 1.00 95.31 174 LYS A C 1
ATOM 1374 O O . LYS A 1 174 ? -0.072 1.668 16.656 1.00 95.31 174 LYS A O 1
ATOM 1379 N N . GLY A 1 175 ? -0.046 1.474 14.419 1.00 94.19 175 GLY A N 1
ATOM 1380 C CA . GLY A 1 175 ? -1.266 2.252 14.183 1.00 94.19 175 GLY A CA 1
ATOM 1381 C C . GLY A 1 175 ? -2.556 1.423 14.224 1.00 94.19 175 GLY A C 1
ATOM 1382 O O . GLY A 1 175 ? -3.636 1.978 14.440 1.00 94.19 175 GLY A O 1
ATOM 1383 N N . VAL A 1 176 ? -2.452 0.097 14.073 1.00 95.94 176 VAL A N 1
ATOM 1384 C CA . VAL A 1 176 ? -3.599 -0.824 13.998 1.00 95.94 176 VAL A CA 1
ATOM 1385 C C . VAL A 1 176 ? -4.577 -0.703 15.178 1.00 95.94 176 VAL A C 1
ATOM 1387 O O . VAL A 1 176 ? -5.769 -0.617 14.898 1.00 95.94 176 VAL A O 1
ATOM 1390 N N . PRO A 1 177 ? -4.172 -0.637 16.464 1.00 95.69 177 PRO A N 1
ATOM 1391 C CA . PRO A 1 177 ? -5.133 -0.644 17.574 1.00 95.69 177 PRO A CA 1
ATOM 1392 C C . PRO A 1 177 ? -6.163 0.493 17.521 1.00 95.69 177 PRO A C 1
ATOM 1394 O O . PRO A 1 177 ? -7.355 0.273 17.721 1.00 95.69 177 PRO A O 1
ATOM 1397 N N . ILE A 1 178 ? -5.721 1.714 17.204 1.00 95.00 178 ILE A N 1
ATOM 1398 C CA . ILE A 1 178 ? -6.623 2.867 17.070 1.00 95.00 178 ILE A CA 1
ATOM 1399 C C . ILE A 1 178 ? -7.405 2.790 15.757 1.00 95.00 178 ILE A C 1
ATOM 1401 O O . ILE A 1 178 ? -8.592 3.119 15.720 1.00 95.00 178 ILE A O 1
ATOM 1405 N N . PHE A 1 179 ? -6.770 2.305 14.690 1.00 95.06 179 PHE A N 1
ATOM 1406 C CA . PHE A 1 179 ? -7.426 2.117 13.402 1.00 95.06 179 PHE A CA 1
ATOM 1407 C C . PHE A 1 179 ? -8.560 1.082 13.456 1.00 95.06 179 PHE A C 1
ATOM 1409 O O . PHE A 1 179 ? -9.604 1.299 12.848 1.00 95.06 179 PHE A O 1
ATOM 1416 N N . MET A 1 180 ? -8.423 0.016 14.251 1.00 96.38 180 MET A N 1
ATOM 1417 C CA . MET A 1 180 ? -9.502 -0.940 14.526 1.00 96.38 180 MET A CA 1
ATOM 1418 C C . MET A 1 180 ? -10.717 -0.245 15.148 1.00 96.38 180 MET A C 1
ATOM 1420 O O . MET A 1 180 ? -11.844 -0.481 14.721 1.00 96.38 180 MET A O 1
ATOM 1424 N N . GLY A 1 181 ? -10.502 0.665 16.105 1.00 96.38 181 GLY A N 1
ATOM 1425 C CA . GLY A 1 181 ? -11.582 1.470 16.682 1.00 96.38 181 GLY A CA 1
ATOM 1426 C C . GLY A 1 181 ? -12.305 2.325 15.634 1.00 96.38 181 GLY A C 1
ATOM 1427 O O . GLY A 1 181 ? -13.533 2.399 15.638 1.00 96.38 181 GLY A O 1
ATOM 1428 N N . LEU A 1 182 ? -11.563 2.912 14.690 1.00 95.81 182 LEU A N 1
ATOM 1429 C CA . LEU A 1 182 ? -12.148 3.663 13.577 1.00 95.81 182 LEU A CA 1
ATOM 1430 C C . LEU A 1 182 ? -12.956 2.759 12.635 1.00 95.81 182 LEU A C 1
ATOM 1432 O O . LEU A 1 182 ? -14.101 3.087 12.327 1.00 95.81 182 LEU A O 1
ATOM 1436 N N . ILE A 1 183 ? -12.392 1.623 12.203 1.00 96.25 183 ILE A N 1
ATOM 1437 C CA . ILE A 1 183 ? -13.096 0.663 11.337 1.00 96.25 183 ILE A CA 1
ATOM 1438 C C . ILE A 1 183 ? -14.378 0.186 12.018 1.00 96.25 183 ILE A C 1
ATOM 1440 O O . ILE A 1 183 ? -15.416 0.128 11.370 1.00 96.25 183 ILE A O 1
ATOM 1444 N N . PHE A 1 184 ? -14.334 -0.095 13.322 1.00 97.56 184 PHE A N 1
ATOM 1445 C CA . PHE A 1 184 ? -15.508 -0.512 14.080 1.00 97.56 184 PHE A CA 1
ATOM 1446 C C . PHE A 1 184 ? -16.637 0.518 13.987 1.00 97.56 184 PHE A C 1
ATOM 1448 O O . PHE A 1 184 ? -17.756 0.160 13.625 1.00 97.56 184 PHE A O 1
ATOM 1455 N N . ILE A 1 185 ? -16.343 1.795 14.259 1.00 97.06 185 ILE A N 1
ATOM 1456 C CA . ILE A 1 185 ? -17.338 2.875 14.193 1.00 97.06 185 ILE A CA 1
ATOM 1457 C C . ILE A 1 185 ? -17.895 3.001 12.771 1.00 97.06 185 ILE A C 1
ATOM 1459 O O . ILE A 1 185 ? -19.110 3.060 12.592 1.00 97.06 185 ILE A O 1
ATOM 1463 N N . VAL A 1 186 ? -17.026 3.001 11.757 1.00 96.19 186 VAL A N 1
ATOM 1464 C CA . VAL A 1 186 ? -17.440 3.120 10.352 1.00 96.19 186 VAL A CA 1
ATOM 1465 C C . VAL A 1 186 ? -18.319 1.937 9.937 1.00 96.19 186 VAL A C 1
ATOM 1467 O O . VAL A 1 186 ? -19.416 2.147 9.424 1.00 96.19 186 VAL A O 1
ATOM 1470 N N . CYS A 1 187 ? -17.896 0.700 10.201 1.00 96.06 187 CYS A N 1
ATOM 1471 C CA . CYS A 1 187 ? -18.665 -0.500 9.873 1.00 96.06 187 CYS A CA 1
ATOM 1472 C C . CYS A 1 187 ? -20.000 -0.555 10.616 1.00 96.06 187 CYS A C 1
ATOM 1474 O O . CYS A 1 187 ? -21.006 -0.932 10.018 1.00 96.06 187 CYS A O 1
ATOM 1476 N N . LEU A 1 188 ? -20.029 -0.153 11.889 1.00 96.81 188 LEU A N 1
ATOM 1477 C CA . LEU A 1 188 ? -21.257 -0.090 12.673 1.00 96.81 188 LEU A CA 1
ATOM 1478 C C . LEU A 1 188 ? -22.255 0.885 12.042 1.00 96.81 188 LEU A C 1
ATOM 1480 O O . LEU A 1 188 ? -23.407 0.518 11.826 1.00 96.81 188 LEU A O 1
ATOM 1484 N N . LEU A 1 189 ? -21.811 2.099 11.700 1.00 96.69 189 LEU A N 1
ATOM 1485 C CA . LEU A 1 189 ? -22.661 3.100 11.056 1.00 96.69 189 LEU A CA 1
ATOM 1486 C C . LEU A 1 189 ? -23.176 2.604 9.701 1.00 96.69 189 LEU A C 1
ATOM 1488 O O . LEU A 1 189 ? -24.378 2.647 9.457 1.00 96.69 189 LEU A O 1
ATOM 1492 N N . LEU A 1 190 ? -22.298 2.070 8.847 1.00 95.75 190 LEU A N 1
ATOM 1493 C CA . LEU A 1 190 ? -22.692 1.547 7.535 1.00 95.75 190 LEU A CA 1
ATOM 1494 C C . LEU A 1 190 ? -23.721 0.411 7.645 1.00 95.75 190 LEU A C 1
ATOM 1496 O O . LEU A 1 190 ? -24.679 0.384 6.874 1.00 95.75 190 LEU A O 1
ATOM 1500 N N . LYS A 1 191 ? -23.563 -0.491 8.624 1.00 93.81 191 LYS A N 1
ATOM 1501 C CA . LYS A 1 191 ? -24.514 -1.580 8.892 1.00 93.81 191 LYS A CA 1
ATOM 1502 C C . LYS A 1 191 ? -25.860 -1.045 9.394 1.00 93.81 191 LYS A C 1
ATOM 1504 O O . LYS A 1 191 ? -26.906 -1.503 8.947 1.00 93.81 191 LYS A O 1
ATOM 1509 N N . LEU A 1 192 ? -25.848 -0.062 10.300 1.00 94.19 192 LEU A N 1
ATOM 1510 C CA . LEU A 1 192 ? -27.067 0.556 10.841 1.00 94.19 192 LEU A CA 1
ATOM 1511 C C . LEU A 1 192 ? -27.877 1.298 9.771 1.00 94.19 192 LEU A C 1
ATOM 1513 O O . LEU A 1 192 ? -29.104 1.280 9.821 1.00 94.19 192 LEU A O 1
ATOM 1517 N N . PHE A 1 193 ? -27.207 1.908 8.791 1.00 95.50 193 PHE A N 1
ATOM 1518 C CA . PHE A 1 193 ? -27.859 2.555 7.649 1.00 95.50 193 PHE A CA 1
ATOM 1519 C C . PHE A 1 193 ? -28.214 1.588 6.507 1.00 95.50 193 PHE A C 1
ATOM 1521 O O . PHE A 1 193 ? -28.722 2.031 5.479 1.00 95.50 193 PHE A O 1
ATOM 1528 N N . GLY A 1 194 ? -27.960 0.284 6.663 1.00 91.25 194 GLY A N 1
ATOM 1529 C CA . GLY A 1 194 ? -28.281 -0.727 5.653 1.00 91.25 194 GLY A CA 1
ATOM 1530 C C . GLY A 1 194 ? -27.434 -0.640 4.379 1.00 91.25 194 GLY A C 1
ATOM 1531 O O . GLY A 1 194 ? -27.864 -1.130 3.338 1.00 91.25 194 GLY A O 1
ATOM 1532 N N . VAL A 1 195 ? -26.254 -0.011 4.442 1.00 92.38 195 VAL A N 1
ATOM 1533 C CA . VAL A 1 195 ? -25.309 0.057 3.312 1.00 92.38 195 VAL A CA 1
ATOM 1534 C C . VAL A 1 195 ? -24.565 -1.270 3.140 1.00 92.38 195 VAL A C 1
ATOM 1536 O O . VAL A 1 195 ? -24.308 -1.685 2.011 1.00 92.38 195 VAL A O 1
ATOM 1539 N N . ILE A 1 196 ? -24.222 -1.930 4.253 1.00 88.12 196 ILE A N 1
ATOM 1540 C CA . ILE A 1 196 ? -23.555 -3.247 4.296 1.00 88.12 196 ILE A CA 1
ATOM 1541 C C . ILE A 1 196 ? -24.287 -4.227 5.206 1.00 88.12 196 ILE A C 1
ATOM 1543 O O . ILE A 1 196 ? -25.143 -3.801 6.012 1.00 88.12 196 ILE A O 1
#

Foldseek 3Di:
DDPVVVVCVCLVDLLSVLLVCLVCVLVVLQVVLVVLQVVLVVVLVVVCVPDPSVVSVCCLCPVLLVLLLQQQVLLVVQCVVLPWAFPDWFSADDDPPHRTHTDTHFDDDLLSQLSNLQRSLLRLSVSLVVLLVVLVVCLVPPPDPVSNVVSVSNNVSNSNRSHGDPVSVVSNVSSSVSSSVVSSVVSSVCVVVVVD

Secondary structure (DSSP, 8-state):
--HHHHHHHHHH-HHHHHHHHHHHHHHHHHHHHHHHHHHHHHHHHHHHTTS-HHHHHHIIIIITHHHHHHHHHHHHHHHHHTT-EEEEEETT--BTTBS-EEEEE--SSHHHHHHHHHHHHTHHHHHHHHHHHHHHHHHHH---HHHHHHHHHHHHHHHHH-SPPHHHHHHHHHHHHHHHHHHHHHHHHHHHTT--

Radius of gyration: 19.52 Å; chains: 1; bounding box: 51×41×48 Å

Sequence (196 aa):
MTIDELVKYIYGNTFLFAAVVALLLPFVVILVGLIINYLGYAIAFLASLFIDPMIVMNMINYLFFPGVMLHELSHAFLAFITGAEVTEVALFKREEESLGHVSFRNRGNLFLVSLQNVFASAAPMFCGGAIVFGCYYGVTHITILWLRILLGYLGVSMFFHMTMSVQDIKIYIKGVPIFMGLIFIVCLLLKLFGVI